Protein AF-A0A1X7TMY3-F1 (afdb_monomer_lite)

Organism: Amphimedon queenslandica (NCBI:txid400682)

Secondary structure (DSSP, 8-state):
--------------HHHHHHHHHHHHHHHHHT-HHHHHHHHHHHHHHT-----HHHHHHHHHHHHHHHHHHHS------TT----TTSPPPP-HHHHHHHHHHHHHHHHTHHHHHH---TTHHHHHHHHHHT-----SSSPPSSTHHHHHHHH--S------HHHHHHHHHHHHHHHHHHHHTT-

pLDDT: mean 75.7, std 16.62, range [32.78, 94.31]

Structure (mmCIF, N/CA/C/O backbone):
data_AF-A0A1X7TMY3-F1
#
_entry.id   AF-A0A1X7TMY3-F1
#
loop_
_atom_site.group_PDB
_atom_site.id
_atom_site.type_symbol
_atom_site.label_atom_id
_atom_site.label_alt_id
_atom_site.label_comp_id
_atom_site.label_asym_id
_atom_site.label_entity_id
_atom_site.label_seq_id
_atom_site.pdbx_PDB_ins_code
_atom_site.Cartn_x
_atom_site.Cartn_y
_atom_site.Cartn_z
_atom_site.occupancy
_atom_site.B_iso_or_equiv
_atom_site.auth_seq_id
_atom_site.auth_comp_id
_atom_site.auth_asym_id
_atom_site.auth_atom_id
_atom_site.pdbx_PDB_model_num
ATOM 1 N N . MET A 1 1 ? -8.303 49.167 29.500 1.00 35.53 1 MET A N 1
ATOM 2 C CA . MET A 1 1 ? -8.715 49.761 28.210 1.00 35.53 1 MET A CA 1
ATOM 3 C C . MET A 1 1 ? -7.921 49.067 27.108 1.00 35.53 1 MET A C 1
ATOM 5 O O . MET A 1 1 ? -6.705 49.047 27.209 1.00 35.53 1 MET A O 1
ATOM 9 N N . ARG A 1 2 ? -8.630 48.499 26.119 1.00 32.78 2 ARG A N 1
ATOM 10 C CA . ARG A 1 2 ? -8.177 47.791 24.896 1.00 32.78 2 ARG A CA 1
ATOM 11 C C . ARG A 1 2 ? -7.681 46.339 25.014 1.00 32.78 2 ARG A C 1
ATOM 13 O O . ARG A 1 2 ? -6.503 46.053 25.170 1.00 32.78 2 ARG A O 1
ATOM 20 N N . LEU A 1 3 ? -8.663 45.455 24.813 1.00 39.03 3 LEU A N 1
ATOM 21 C CA . LEU A 1 3 ? -8.592 44.219 24.030 1.00 39.03 3 LEU A CA 1
ATOM 22 C C . LEU A 1 3 ? -7.949 44.468 22.655 1.00 39.03 3 LEU A C 1
ATOM 24 O O . LEU A 1 3 ? -8.356 45.409 21.975 1.00 39.03 3 LEU A O 1
ATOM 28 N N . ILE A 1 4 ? -7.056 43.579 22.214 1.00 40.12 4 ILE A N 1
ATOM 29 C CA . ILE A 1 4 ? -6.862 43.269 20.790 1.00 40.12 4 ILE A CA 1
ATOM 30 C C . ILE A 1 4 ? -6.716 41.750 20.690 1.00 40.12 4 ILE A C 1
ATOM 32 O O . ILE A 1 4 ? -5.695 41.180 21.068 1.00 40.12 4 ILE A O 1
ATOM 36 N N . GLY A 1 5 ? -7.793 41.105 20.244 1.00 37.31 5 GLY A N 1
ATOM 37 C CA . GLY A 1 5 ? -7.832 39.680 19.952 1.00 37.31 5 GLY A CA 1
ATOM 38 C C . GLY A 1 5 ? -7.042 39.362 18.687 1.00 37.31 5 GLY A C 1
ATOM 39 O O . GLY A 1 5 ? -7.221 40.003 17.652 1.00 37.31 5 GLY A O 1
ATOM 40 N N . GLN A 1 6 ? -6.190 38.345 18.765 1.00 37.75 6 GLN A N 1
ATOM 41 C CA . GLN A 1 6 ? -5.639 37.689 17.588 1.00 37.75 6 GLN A CA 1
ATOM 42 C C . GLN A 1 6 ? -6.638 36.634 17.119 1.00 37.75 6 GLN A C 1
ATOM 44 O O . GLN A 1 6 ? -6.754 35.552 17.687 1.00 37.75 6 GLN A O 1
ATOM 49 N N . THR A 1 7 ? -7.384 36.990 16.078 1.00 39.25 7 THR A N 1
ATOM 50 C CA . THR A 1 7 ? -8.150 36.035 15.279 1.00 39.25 7 THR A CA 1
ATOM 51 C C . THR A 1 7 ? -7.158 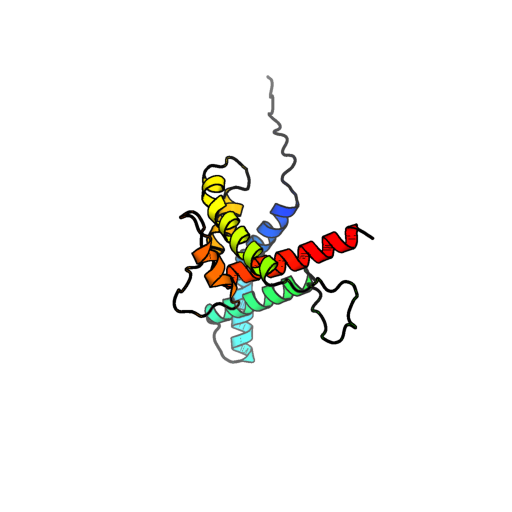35.356 14.341 1.00 39.25 7 THR A C 1
ATOM 53 O O . THR A 1 7 ? -6.713 35.962 13.369 1.00 39.25 7 THR A O 1
ATOM 56 N N . ILE A 1 8 ? -6.754 34.125 14.660 1.00 42.09 8 ILE A N 1
ATOM 57 C CA . ILE A 1 8 ? -5.985 33.288 13.737 1.00 42.09 8 ILE A CA 1
ATOM 58 C C . ILE A 1 8 ? -6.976 32.730 12.719 1.00 42.09 8 ILE A C 1
ATOM 60 O O . ILE A 1 8 ? -7.835 31.912 13.044 1.00 42.09 8 ILE A O 1
ATOM 64 N N . ALA A 1 9 ? -6.865 33.209 11.484 1.00 37.53 9 ALA A N 1
ATOM 65 C CA . ALA A 1 9 ? -7.579 32.675 10.339 1.00 37.53 9 ALA A CA 1
ATOM 66 C C . ALA A 1 9 ? -7.103 31.237 10.057 1.00 37.53 9 ALA A C 1
ATOM 68 O O . ALA A 1 9 ? -6.085 31.018 9.406 1.00 37.53 9 ALA A O 1
ATOM 69 N N . MET A 1 10 ? -7.849 30.250 10.555 1.00 44.34 10 MET A N 1
ATOM 70 C CA . MET A 1 10 ? -7.789 28.866 10.088 1.00 44.34 10 MET A CA 1
ATOM 71 C C . MET A 1 10 ? -8.585 28.740 8.786 1.00 44.34 10 MET A C 1
ATOM 73 O O . MET A 1 10 ? -9.789 28.522 8.798 1.00 44.34 10 MET A O 1
ATOM 77 N N . THR A 1 11 ? -7.904 28.865 7.654 1.00 42.50 11 THR A N 1
ATOM 78 C CA . THR A 1 11 ? -8.337 28.341 6.346 1.00 42.50 11 THR A CA 1
ATOM 79 C C . THR A 1 11 ? -7.045 27.958 5.618 1.00 42.50 11 THR A C 1
ATOM 81 O O . THR A 1 11 ? -6.083 28.709 5.659 1.00 42.50 11 THR A O 1
ATOM 84 N N . SER A 1 12 ? -6.845 26.797 5.007 1.00 41.28 12 SER A N 1
ATOM 85 C CA . SER A 1 12 ? -7.739 25.760 4.515 1.00 41.28 12 SER A CA 1
ATOM 86 C C . SER A 1 12 ? -6.935 24.448 4.578 1.00 41.28 12 SER A C 1
ATOM 88 O O . SER A 1 12 ? -5.965 24.280 3.833 1.00 41.28 12 SER A O 1
ATOM 90 N N . VAL A 1 13 ? -7.291 23.533 5.484 1.00 44.22 13 VAL A N 1
ATOM 91 C CA . VAL A 1 13 ? -6.767 22.159 5.453 1.00 44.22 13 VAL A CA 1
ATOM 92 C C . VAL A 1 13 ? -7.572 21.411 4.396 1.00 44.22 13 VAL A C 1
ATOM 94 O O . VAL A 1 13 ? -8.796 21.353 4.460 1.00 44.22 13 VAL A O 1
ATOM 97 N N . SER A 1 14 ? -6.868 20.894 3.392 1.00 43.81 14 SER A N 1
ATOM 98 C CA . SER A 1 14 ? -7.387 20.121 2.263 1.00 43.81 14 SER A CA 1
ATOM 99 C C . SER A 1 14 ? -8.458 19.112 2.694 1.00 43.81 14 SER A C 1
ATOM 101 O O . SER A 1 14 ? -8.151 18.124 3.361 1.00 43.81 14 SER A O 1
ATOM 103 N N . HIS A 1 15 ? -9.706 19.355 2.281 1.00 44.09 15 HIS A N 1
ATOM 104 C CA . HIS A 1 15 ? -10.896 18.611 2.704 1.00 44.09 15 HIS A CA 1
ATOM 105 C C . HIS A 1 15 ? -10.787 17.084 2.542 1.00 44.09 15 HIS A C 1
ATOM 107 O O . HIS A 1 15 ? -11.382 16.365 3.336 1.00 44.09 15 HIS A O 1
ATOM 113 N N . HIS A 1 16 ? -10.014 16.557 1.588 1.00 45.69 16 HIS A N 1
ATOM 114 C CA . HIS A 1 16 ? -9.899 15.107 1.374 1.00 45.69 16 HIS A CA 1
ATOM 115 C C . HIS A 1 16 ? -9.126 14.345 2.467 1.00 45.69 16 HIS A C 1
ATOM 117 O O . HIS A 1 16 ? -9.482 13.204 2.755 1.00 45.69 16 HIS A O 1
ATOM 123 N N . HIS A 1 17 ? -8.141 14.966 3.127 1.00 48.28 17 HIS A N 1
ATOM 124 C CA . HIS A 1 17 ? -7.378 14.316 4.208 1.00 48.28 17 HIS A CA 1
ATOM 125 C C . HIS A 1 17 ? -8.238 14.081 5.458 1.00 48.28 17 HIS A C 1
ATOM 127 O O . HIS A 1 17 ? -8.201 12.999 6.042 1.00 48.28 17 HIS A O 1
ATOM 133 N N . LEU A 1 18 ? -9.117 15.037 5.788 1.00 59.50 18 LEU A N 1
ATOM 134 C CA . LEU A 1 18 ? -10.020 14.910 6.933 1.00 59.50 18 LEU A CA 1
ATOM 135 C C . LEU A 1 18 ? -11.010 13.753 6.793 1.00 59.50 18 LEU A C 1
ATOM 137 O O . LEU A 1 18 ? -11.426 13.208 7.806 1.00 59.50 18 LEU A O 1
ATOM 141 N N . HIS A 1 19 ? -11.425 13.379 5.581 1.00 60.12 19 HIS A N 1
ATOM 142 C CA . HIS A 1 19 ? -12.453 12.346 5.423 1.00 60.12 19 HIS A CA 1
ATOM 143 C C . HIS A 1 19 ? -11.906 10.948 5.713 1.00 60.12 19 HIS A C 1
ATOM 145 O O . HIS A 1 19 ? -12.545 10.195 6.442 1.00 60.12 19 HIS A O 1
ATOM 151 N N . LYS A 1 20 ? -10.706 10.620 5.211 1.00 66.00 20 LYS A N 1
ATOM 152 C CA . LYS A 1 20 ? -10.063 9.326 5.480 1.00 66.00 20 LYS A CA 1
ATOM 153 C C . LYS A 1 20 ? -9.728 9.174 6.964 1.00 66.00 20 LYS A C 1
ATOM 155 O O . LYS A 1 20 ? -10.032 8.141 7.549 1.00 66.00 20 LYS A O 1
ATOM 160 N N . GLU A 1 21 ? -9.135 10.197 7.575 1.00 72.38 21 GLU A N 1
ATOM 161 C CA . GLU A 1 21 ? -8.786 10.169 9.000 1.00 72.38 21 GLU A CA 1
ATOM 162 C C . GLU A 1 21 ? -10.027 10.084 9.888 1.00 72.38 21 GLU A C 1
ATOM 164 O O . GLU A 1 21 ? -10.075 9.232 10.768 1.00 72.38 21 GLU A O 1
ATOM 169 N N . ARG A 1 22 ? -11.074 10.873 9.606 1.00 75.56 22 ARG A N 1
ATOM 170 C CA . ARG A 1 22 ? -12.348 10.786 10.341 1.00 75.56 22 ARG A CA 1
ATOM 171 C C . ARG A 1 22 ? -13.024 9.432 10.180 1.00 75.56 22 ARG A C 1
ATOM 173 O O . ARG A 1 22 ? -13.628 8.957 11.132 1.00 75.56 22 ARG A O 1
ATOM 180 N N . MET A 1 23 ? -12.933 8.819 9.000 1.00 76.25 23 MET A N 1
ATOM 181 C CA . MET A 1 23 ? -13.472 7.482 8.759 1.00 76.2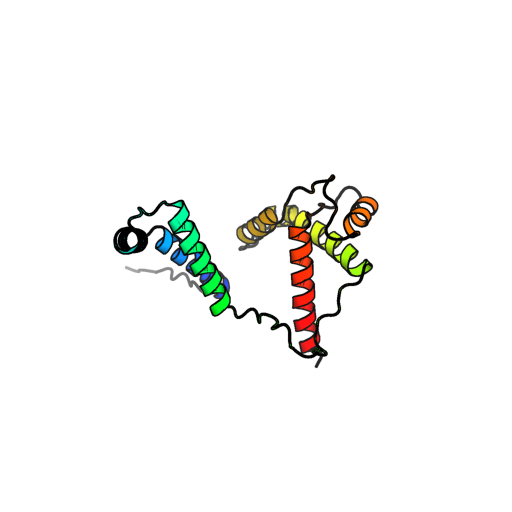5 23 MET A CA 1
ATOM 182 C C . MET A 1 23 ? -12.751 6.443 9.623 1.00 76.25 23 MET A C 1
ATOM 184 O O . MET A 1 23 ? -13.413 5.677 10.316 1.00 76.25 23 MET A O 1
ATOM 188 N N . TRP A 1 24 ? -11.414 6.444 9.634 1.00 77.25 24 TRP A N 1
ATOM 189 C CA . TRP A 1 24 ? -10.639 5.521 10.469 1.00 77.25 24 TRP A CA 1
ATOM 190 C C . TRP A 1 24 ? -10.810 5.796 11.964 1.00 77.25 24 TRP A C 1
ATOM 192 O O . TRP A 1 24 ? -10.930 4.863 12.749 1.00 77.25 24 TRP A O 1
ATOM 202 N N . GLU A 1 25 ? -10.879 7.060 12.375 1.00 80.25 25 GLU A N 1
ATOM 203 C CA . GLU A 1 25 ? -11.130 7.428 13.768 1.00 80.25 25 GLU A CA 1
ATOM 204 C C . GLU A 1 25 ? -12.523 6.972 14.228 1.00 80.25 25 GLU A C 1
ATOM 206 O O . GLU A 1 25 ? -12.656 6.392 15.304 1.00 80.25 25 GLU A O 1
ATOM 211 N N . ALA A 1 26 ? -13.556 7.190 13.408 1.00 80.81 26 ALA A N 1
ATOM 212 C CA . ALA A 1 26 ? -14.906 6.706 13.680 1.00 80.81 26 ALA A CA 1
ATOM 213 C C . ALA A 1 26 ? -14.959 5.173 13.719 1.00 80.81 26 ALA A C 1
ATOM 215 O O . ALA A 1 26 ? -15.598 4.611 14.607 1.00 80.81 26 ALA A O 1
ATOM 216 N N . TYR A 1 27 ? -14.240 4.507 12.811 1.00 80.94 27 TYR A N 1
ATOM 217 C CA . TYR A 1 27 ? -14.093 3.055 12.787 1.00 80.94 27 TYR A CA 1
ATOM 218 C C . TYR A 1 27 ? -13.489 2.532 14.092 1.00 80.94 27 TYR A C 1
ATOM 220 O O . TYR A 1 27 ? -14.109 1.714 14.765 1.00 80.94 27 TYR A O 1
ATOM 228 N N . TYR A 1 28 ? -12.324 3.036 14.506 1.00 80.06 28 TYR A N 1
ATOM 229 C CA . TYR A 1 28 ? -11.678 2.559 15.729 1.00 80.06 28 TYR A CA 1
ATOM 230 C C . TYR A 1 28 ? -12.498 2.883 16.978 1.00 80.06 28 TYR A C 1
ATOM 232 O O . TYR A 1 28 ? -12.578 2.044 17.870 1.00 80.06 28 TYR A O 1
ATOM 240 N N . LYS A 1 29 ? -13.172 4.042 17.017 1.00 84.50 29 LYS A N 1
ATOM 241 C CA . LYS A 1 29 ? -14.109 4.385 18.098 1.00 84.50 29 LYS A CA 1
ATOM 242 C C . LYS A 1 29 ? -15.268 3.399 18.195 1.00 84.50 29 LYS A C 1
ATOM 244 O O . LYS A 1 29 ? -15.629 3.023 19.305 1.00 84.50 29 LYS A O 1
ATOM 249 N N . LEU A 1 30 ? -15.824 2.977 17.058 1.00 81.12 30 LEU A N 1
ATOM 250 C CA . LEU A 1 30 ? -16.872 1.959 17.006 1.00 81.12 30 LEU A CA 1
ATOM 251 C C . LEU A 1 30 ? -16.346 0.588 17.453 1.00 81.12 30 LEU A C 1
ATOM 253 O O . LEU A 1 30 ? -17.009 -0.085 18.230 1.00 81.12 30 LEU A O 1
ATOM 257 N N . CYS A 1 31 ? -15.144 0.196 17.016 1.00 75.62 31 CYS A N 1
ATOM 258 C CA . CYS A 1 31 ? -14.509 -1.065 17.422 1.00 75.62 31 CYS A CA 1
ATOM 259 C C . CYS A 1 31 ? -14.305 -1.144 18.937 1.00 75.62 31 CYS A C 1
ATOM 261 O O . CYS A 1 31 ? -14.460 -2.204 19.535 1.00 75.62 31 CYS A O 1
ATOM 263 N N . SER A 1 32 ? -13.929 -0.020 19.549 1.00 81.94 32 SER A N 1
ATOM 264 C CA . SER A 1 32 ? -13.705 0.087 20.987 1.00 81.94 32 SER A CA 1
ATOM 265 C C . SER A 1 32 ? -14.964 0.441 21.779 1.00 81.94 32 SER A C 1
ATOM 267 O O . SER A 1 32 ? -14.845 0.729 22.967 1.00 81.94 32 SER A O 1
ATOM 269 N N . SER A 1 33 ? -16.144 0.518 21.149 1.00 87.81 33 SER A N 1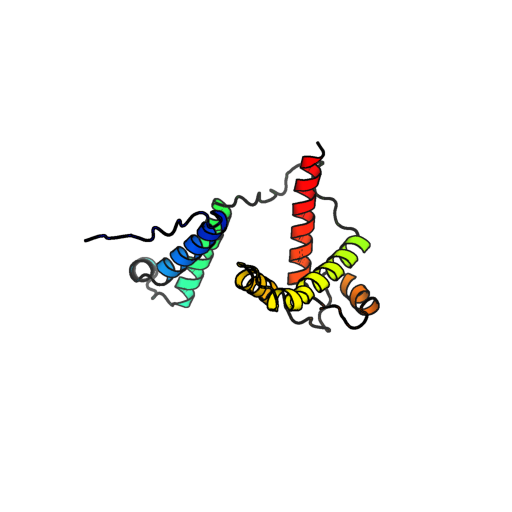
ATOM 270 C CA . SER A 1 33 ? -17.359 0.902 21.865 1.00 87.81 33 SER A CA 1
ATOM 271 C C . SER A 1 33 ? -17.965 -0.288 22.605 1.00 87.81 33 SER A C 1
ATOM 273 O O . SER A 1 33 ? -18.142 -1.382 22.059 1.00 87.81 33 SER A O 1
ATOM 275 N N . ASP A 1 34 ? -18.342 -0.051 23.860 1.00 87.81 34 ASP A N 1
ATOM 276 C CA . ASP A 1 34 ? -19.030 -1.048 24.685 1.00 87.81 34 ASP A CA 1
ATOM 277 C C . ASP A 1 34 ? -20.381 -1.445 24.070 1.00 87.81 34 ASP A C 1
ATOM 279 O O . ASP A 1 34 ? -20.823 -2.587 24.180 1.00 87.81 34 ASP A O 1
ATOM 283 N N . GLU A 1 35 ? -21.026 -0.517 23.363 1.00 88.25 35 GLU A N 1
ATOM 284 C CA . GLU A 1 35 ? -22.286 -0.729 22.645 1.00 88.25 35 GLU A CA 1
ATOM 285 C C . GLU A 1 35 ? -22.136 -1.770 21.528 1.00 88.25 35 GLU A C 1
ATOM 287 O O . GLU A 1 35 ? -22.964 -2.671 21.408 1.00 88.25 35 GLU A O 1
ATOM 292 N N . PHE A 1 36 ? -21.062 -1.693 20.735 1.00 85.75 36 PHE A N 1
ATOM 293 C CA . PHE A 1 36 ? -20.801 -2.659 19.671 1.00 85.75 36 PHE A CA 1
ATOM 294 C C . PHE A 1 36 ? -20.477 -4.046 20.241 1.00 85.75 36 PHE A C 1
ATOM 296 O O . PHE A 1 36 ? -21.062 -5.047 19.820 1.00 85.75 36 PHE A O 1
ATOM 303 N N . SER A 1 37 ? -19.581 -4.099 21.230 1.00 86.56 37 SER A N 1
ATOM 304 C CA . SER A 1 37 ? -19.174 -5.352 21.875 1.00 86.56 37 SER A CA 1
ATOM 305 C C . SER A 1 37 ? -20.351 -6.049 22.569 1.00 86.56 37 SER A C 1
ATOM 307 O O . SER A 1 37 ? -20.569 -7.252 22.391 1.00 86.56 37 SER A O 1
ATOM 309 N N . SER A 1 38 ? -21.176 -5.292 23.300 1.00 90.06 38 SER A N 1
ATOM 310 C CA . SER A 1 38 ? -22.350 -5.826 24.000 1.00 90.06 38 SER A CA 1
ATOM 311 C C . SER A 1 38 ? -23.441 -6.306 23.046 1.00 90.06 38 SER A C 1
ATOM 313 O O . SER A 1 38 ? -24.048 -7.348 23.306 1.00 90.06 38 SER A O 1
ATOM 315 N N . LEU A 1 39 ? -23.660 -5.618 21.920 1.00 90.44 39 LEU A N 1
ATOM 316 C CA . LEU A 1 39 ? -24.614 -6.040 20.895 1.00 90.44 39 LEU A CA 1
ATOM 317 C C . LEU A 1 39 ? -24.243 -7.414 20.326 1.00 90.44 39 LEU A C 1
ATOM 319 O O . LEU A 1 39 ? -25.080 -8.318 20.305 1.00 90.44 39 LEU A O 1
ATOM 323 N N . TRP A 1 40 ? -22.990 -7.591 19.902 1.00 88.69 40 TRP A N 1
ATOM 324 C CA . TRP A 1 40 ? -22.533 -8.852 19.313 1.00 88.69 40 TRP A CA 1
ATOM 325 C C . TRP A 1 40 ? -22.413 -9.978 20.332 1.00 88.69 40 TRP A C 1
ATOM 327 O O . TRP A 1 40 ? -22.799 -11.104 20.026 1.00 88.69 40 TRP A O 1
ATOM 337 N N . SER A 1 41 ? -21.976 -9.673 21.555 1.00 89.44 41 SER A N 1
ATOM 338 C CA . SER A 1 41 ? -21.985 -10.640 22.658 1.00 89.44 41 SER A CA 1
ATOM 339 C C . SER A 1 41 ? -23.405 -11.121 22.955 1.00 89.44 41 SER A C 1
ATOM 341 O O . SER A 1 41 ? -23.643 -12.319 23.065 1.00 89.44 41 SER A O 1
ATOM 343 N N . THR A 1 42 ? -24.380 -10.207 22.994 1.00 92.00 42 THR A N 1
ATOM 344 C CA . THR A 1 42 ? -25.795 -10.556 23.193 1.00 92.00 42 THR A CA 1
ATOM 345 C C . THR A 1 42 ? -26.326 -11.391 22.032 1.00 92.00 42 THR A C 1
ATOM 347 O O . THR A 1 42 ? -26.974 -12.413 22.246 1.00 92.00 42 THR A O 1
ATOM 350 N N . PHE A 1 43 ? -26.037 -10.987 20.794 1.00 91.12 43 PHE A N 1
ATOM 351 C CA . PHE A 1 43 ? -26.469 -11.708 19.602 1.00 91.12 43 PHE A CA 1
ATOM 352 C C . PHE A 1 43 ? -25.939 -13.148 19.579 1.00 91.12 43 PHE A C 1
ATOM 354 O O . PHE A 1 43 ? -26.722 -14.078 19.369 1.00 91.12 43 PHE A O 1
ATOM 361 N N . LEU A 1 44 ? -24.640 -13.337 19.827 1.00 91.06 44 LEU A N 1
ATOM 362 C CA . LEU A 1 44 ? -24.007 -14.654 19.854 1.00 91.06 44 LEU A CA 1
ATOM 363 C C . LEU A 1 44 ? -24.528 -15.512 21.004 1.00 91.06 44 LEU A C 1
ATOM 365 O O . LEU A 1 44 ? -24.862 -16.679 20.790 1.00 91.06 44 LEU A O 1
ATOM 369 N N . GLN A 1 45 ? -24.686 -14.925 22.189 1.00 90.81 45 GLN A N 1
ATOM 370 C CA . GLN A 1 45 ? -25.184 -15.646 23.351 1.00 90.81 45 GLN A CA 1
ATOM 371 C C . GLN A 1 45 ? -26.626 -16.127 23.145 1.00 90.81 45 GLN A C 1
ATOM 373 O O . GLN A 1 45 ? -26.949 -17.262 23.484 1.00 90.81 45 GLN A O 1
ATOM 378 N N . VAL A 1 46 ? -27.493 -15.285 22.574 1.00 93.00 46 VAL A N 1
ATOM 379 C CA . VAL A 1 46 ? -28.920 -15.595 22.388 1.00 93.00 46 VAL A CA 1
ATOM 380 C C . VAL A 1 46 ? -29.157 -16.570 21.235 1.00 93.00 46 VAL A C 1
ATOM 382 O O . VAL A 1 46 ? -30.006 -17.449 21.355 1.00 93.00 46 VAL A O 1
ATOM 385 N N . ASN A 1 47 ? -28.439 -16.424 20.118 1.00 91.88 47 ASN A N 1
ATOM 386 C CA . ASN A 1 47 ? -28.742 -17.178 18.895 1.00 91.88 47 ASN A CA 1
ATOM 387 C C . ASN A 1 47 ? -27.845 -18.400 18.685 1.00 91.88 47 ASN A C 1
ATOM 389 O O . ASN A 1 47 ? -28.266 -19.360 18.044 1.00 91.88 47 ASN A O 1
ATOM 393 N N . VAL A 1 48 ? -26.612 -18.363 19.190 1.00 90.00 48 VAL A N 1
ATOM 394 C CA . VAL A 1 48 ? -25.596 -19.397 18.937 1.00 90.00 48 VAL A CA 1
ATOM 395 C C . VAL A 1 48 ? -25.180 -20.101 20.231 1.00 90.00 48 VAL A C 1
ATOM 397 O O . VAL A 1 48 ? -24.718 -21.237 20.190 1.00 90.00 48 VAL A O 1
ATOM 400 N N . GLY A 1 49 ? -25.378 -19.458 21.388 1.00 87.81 49 GLY A N 1
ATOM 401 C CA . GLY A 1 49 ? -24.926 -19.963 22.684 1.00 87.81 49 GLY A CA 1
ATOM 402 C C . GLY A 1 49 ? -23.410 -19.866 22.865 1.00 87.81 49 GLY A C 1
ATOM 403 O O . GLY A 1 49 ? -22.837 -20.661 23.606 1.00 87.81 49 GLY A O 1
ATOM 404 N N . LEU A 1 50 ? -22.764 -18.930 22.162 1.00 87.25 50 LEU A N 1
ATOM 405 C CA . LEU A 1 50 ? -21.322 -18.693 22.222 1.00 87.25 50 LEU A CA 1
ATOM 406 C C . LEU A 1 50 ? -21.019 -17.314 22.805 1.00 87.25 50 LEU A C 1
ATOM 408 O O . LEU A 1 50 ? -21.774 -16.363 22.605 1.00 87.25 50 LEU A O 1
ATOM 412 N N . GLU A 1 51 ? -19.871 -17.214 23.466 1.00 87.19 51 GLU A N 1
ATOM 413 C CA . GLU A 1 51 ? -19.317 -15.949 23.935 1.00 87.19 51 GLU A CA 1
ATOM 414 C C . GLU A 1 51 ? -18.479 -15.298 22.825 1.00 87.19 51 GLU A C 1
ATOM 416 O O . GLU A 1 51 ? -17.791 -15.983 22.061 1.00 87.19 51 GLU A O 1
ATOM 421 N N . ALA A 1 52 ? -18.557 -13.973 22.707 1.00 82.19 52 ALA A N 1
ATOM 422 C CA . ALA A 1 52 ? -17.783 -13.232 21.721 1.00 82.19 52 ALA A CA 1
ATOM 423 C C . ALA A 1 52 ? -16.310 -13.140 22.151 1.00 82.19 52 ALA A C 1
ATOM 425 O O . ALA A 1 52 ? -15.974 -12.453 23.112 1.00 82.19 52 ALA A O 1
ATOM 426 N N . ASP A 1 53 ? -15.421 -13.795 21.406 1.00 85.75 53 ASP A N 1
ATOM 427 C CA . ASP A 1 53 ? -13.975 -13.578 21.505 1.00 85.75 53 ASP A CA 1
ATOM 428 C C . ASP A 1 53 ? -13.602 -12.241 20.821 1.00 85.75 53 ASP A C 1
ATOM 430 O O . ASP A 1 53 ? -14.119 -11.955 19.733 1.00 85.75 53 ASP A O 1
ATOM 434 N N . PRO A 1 54 ? -12.697 -11.421 21.391 1.00 82.38 54 PRO A N 1
ATOM 435 C CA . PRO A 1 54 ? -12.052 -10.310 20.688 1.00 82.38 54 PRO A CA 1
ATOM 436 C C . PRO A 1 54 ? -11.668 -10.593 19.225 1.00 82.38 54 PRO A C 1
ATOM 438 O O . PRO A 1 54 ? -11.897 -9.742 18.366 1.00 82.38 54 PRO A O 1
ATOM 441 N N . VAL A 1 55 ? -11.154 -11.790 18.915 1.00 83.50 55 VAL A N 1
ATOM 442 C CA . VAL A 1 55 ? -10.785 -12.180 17.539 1.00 83.50 55 VAL A CA 1
ATOM 443 C C . VAL A 1 55 ? -12.008 -12.233 16.615 1.00 83.50 55 VAL A C 1
ATOM 445 O O . VAL A 1 55 ? -11.942 -11.823 15.455 1.00 83.50 55 VAL A O 1
ATOM 448 N N . PHE A 1 56 ? -13.150 -12.702 17.124 1.00 85.38 56 PHE A N 1
ATOM 449 C CA . PHE A 1 56 ? -14.404 -12.724 16.372 1.00 85.38 56 PHE A CA 1
ATOM 450 C C . PHE A 1 56 ? -14.905 -11.304 16.085 1.00 85.38 56 PHE A C 1
ATOM 452 O O . PHE A 1 56 ? -15.301 -11.005 14.959 1.00 85.38 56 PHE A O 1
ATOM 459 N N . LEU A 1 57 ? -14.862 -10.420 17.085 1.00 84.25 57 LEU A N 1
ATOM 460 C CA . LEU A 1 57 ? -15.301 -9.031 16.930 1.00 84.25 57 LEU A CA 1
ATOM 461 C C . LEU A 1 57 ? -14.436 -8.275 15.915 1.00 84.25 57 LEU A C 1
ATOM 463 O O . LEU A 1 57 ? -14.974 -7.544 15.082 1.00 84.25 57 LEU A O 1
ATOM 467 N N . GLU A 1 58 ? -13.119 -8.498 15.932 1.00 83.50 58 GLU A N 1
ATOM 468 C CA . GLU A 1 58 ? -12.202 -7.953 14.927 1.00 83.50 58 GLU A CA 1
ATOM 469 C C . GLU A 1 58 ? -12.555 -8.451 13.519 1.00 83.50 58 GLU A C 1
ATOM 471 O O . GLU A 1 58 ? -12.640 -7.652 12.583 1.00 83.50 58 GLU A O 1
ATOM 476 N N . TYR A 1 59 ? -12.820 -9.752 13.368 1.00 85.44 59 TYR A N 1
ATOM 477 C CA . TYR A 1 59 ? -13.211 -10.339 12.087 1.00 85.44 59 TYR A CA 1
ATOM 478 C C . TYR A 1 59 ? -14.508 -9.730 11.541 1.00 85.44 59 TYR A C 1
ATOM 480 O O . TYR A 1 59 ? -14.531 -9.251 10.407 1.00 85.44 59 TYR A O 1
ATOM 488 N N . VAL A 1 60 ? -15.568 -9.692 12.355 1.00 86.19 60 VAL A N 1
ATOM 489 C CA . VAL A 1 60 ? -16.864 -9.113 11.970 1.00 86.19 60 VAL A CA 1
ATOM 490 C C . VAL A 1 60 ? -16.694 -7.667 11.521 1.00 86.19 60 VAL A C 1
ATOM 492 O O . VAL A 1 60 ? -17.229 -7.260 10.491 1.00 86.19 60 VAL A O 1
ATOM 495 N N . MET A 1 61 ? -15.918 -6.890 12.271 1.00 83.81 61 MET A N 1
ATOM 496 C CA . MET A 1 61 ? -15.714 -5.479 11.992 1.00 83.81 61 MET A CA 1
ATOM 497 C C . MET A 1 61 ? -14.895 -5.245 10.720 1.00 83.81 61 MET A C 1
ATOM 499 O O . MET A 1 61 ? -15.258 -4.397 9.902 1.00 83.81 61 MET A O 1
ATOM 503 N N . LYS A 1 62 ? -13.854 -6.051 10.492 1.00 84.00 62 LYS A N 1
ATOM 504 C CA . LYS A 1 62 ? -13.102 -6.045 9.235 1.00 84.00 62 LYS A CA 1
ATOM 505 C C . LYS A 1 62 ? -14.011 -6.352 8.045 1.00 84.00 62 LYS A C 1
ATOM 507 O O . LYS A 1 62 ? -13.986 -5.606 7.070 1.00 84.00 62 LYS A O 1
ATOM 512 N N . SER A 1 63 ? -14.849 -7.386 8.136 1.00 86.56 63 SER A N 1
ATOM 513 C CA . SER A 1 63 ? -15.792 -7.740 7.068 1.00 86.56 63 SER A CA 1
ATOM 514 C C . SER A 1 63 ? -16.808 -6.629 6.799 1.00 86.56 63 SER A C 1
ATOM 516 O O . SER A 1 63 ? -17.024 -6.261 5.648 1.00 86.56 63 SER A O 1
ATOM 518 N N . ILE A 1 64 ? -17.390 -6.035 7.846 1.00 85.00 64 ILE A N 1
ATOM 519 C CA . ILE A 1 64 ? -18.318 -4.903 7.707 1.00 85.00 64 ILE A CA 1
ATOM 520 C C . ILE A 1 64 ? -17.621 -3.708 7.045 1.00 85.00 64 ILE A C 1
ATOM 522 O O . ILE A 1 64 ? -18.214 -3.039 6.199 1.00 85.00 64 ILE A O 1
ATOM 526 N N . MET A 1 65 ? -16.374 -3.420 7.417 1.00 80.56 65 MET A N 1
ATOM 527 C CA . MET A 1 65 ? -15.615 -2.312 6.842 1.00 80.56 65 MET A CA 1
ATOM 528 C C . MET A 1 65 ? -15.280 -2.553 5.372 1.00 80.56 65 MET A C 1
ATOM 530 O O . MET A 1 65 ? -15.469 -1.656 4.557 1.00 80.56 65 MET A O 1
ATOM 534 N N . GLU A 1 66 ? -14.822 -3.753 5.018 1.00 82.75 66 GLU A N 1
ATOM 535 C CA . GLU A 1 66 ? -14.547 -4.131 3.630 1.00 82.75 66 GLU A CA 1
ATOM 536 C C . GLU A 1 66 ? -15.799 -3.984 2.756 1.00 82.75 66 GLU A C 1
ATOM 538 O O . GLU A 1 66 ? -15.729 -3.367 1.694 1.00 82.75 66 GLU A O 1
ATOM 543 N N . GLU A 1 67 ? -16.958 -4.457 3.221 1.00 83.19 67 GLU A N 1
ATOM 544 C CA . GLU A 1 67 ? -18.226 -4.314 2.495 1.00 83.19 67 GLU A CA 1
ATOM 545 C C . GLU A 1 67 ? -18.686 -2.853 2.392 1.00 83.19 67 GLU A C 1
ATOM 547 O O . GLU A 1 67 ? -19.107 -2.400 1.326 1.00 83.19 67 GLU A O 1
ATOM 552 N N . ASN A 1 68 ? -18.538 -2.062 3.460 1.00 78.31 68 ASN A N 1
ATOM 553 C CA . ASN A 1 68 ? -18.840 -0.631 3.406 1.00 78.31 68 ASN A CA 1
ATOM 554 C C . ASN A 1 68 ? -17.928 0.104 2.420 1.00 78.31 68 ASN A C 1
ATOM 556 O O . ASN A 1 68 ? -18.418 0.916 1.633 1.00 78.31 68 ASN A O 1
ATOM 560 N N . ILE A 1 69 ? -16.628 -0.203 2.418 1.00 76.81 69 ILE A N 1
ATOM 561 C CA . ILE A 1 69 ? -15.673 0.352 1.457 1.00 76.81 69 ILE A CA 1
ATOM 562 C C . ILE A 1 69 ? -16.099 -0.019 0.036 1.00 76.81 69 ILE A C 1
ATOM 564 O O . ILE A 1 69 ? -16.208 0.879 -0.789 1.00 76.81 69 ILE A O 1
ATOM 568 N N . LYS A 1 70 ? -16.413 -1.287 -0.254 1.00 76.75 70 LYS A N 1
ATOM 569 C CA . LYS A 1 70 ? -16.898 -1.701 -1.585 1.00 76.75 70 LYS A CA 1
ATOM 570 C C . LYS A 1 70 ? -18.175 -0.966 -2.001 1.00 76.75 70 LYS A C 1
ATOM 572 O O . LYS A 1 70 ? -18.318 -0.584 -3.158 1.00 76.75 70 LYS A O 1
ATOM 577 N N . SER A 1 71 ? -19.104 -0.753 -1.067 1.00 76.12 71 SER A N 1
ATOM 578 C CA . SER A 1 71 ? -20.379 -0.084 -1.357 1.00 76.12 71 SER A CA 1
ATOM 579 C C . SER A 1 71 ? -20.220 1.413 -1.654 1.00 76.12 71 SER A C 1
ATOM 581 O O . SER A 1 71 ? -20.864 1.941 -2.561 1.00 76.12 71 SER A O 1
ATOM 583 N N . MET A 1 72 ? -19.350 2.097 -0.903 1.00 71.88 72 MET A N 1
ATOM 584 C CA . MET A 1 72 ? -19.125 3.545 -0.997 1.00 71.88 72 MET A CA 1
ATOM 585 C C . MET A 1 72 ? -18.146 3.894 -2.112 1.00 71.88 72 MET A C 1
ATOM 587 O O . MET A 1 72 ? -18.309 4.886 -2.820 1.00 71.88 72 MET A O 1
ATOM 591 N N . PHE A 1 73 ? -17.127 3.061 -2.273 1.00 70.56 73 PHE A N 1
ATOM 592 C CA . PHE A 1 73 ? -16.161 3.124 -3.347 1.00 70.56 73 PHE A CA 1
ATOM 593 C C . PHE A 1 73 ? -16.497 1.974 -4.278 1.00 70.56 73 PHE A C 1
ATOM 595 O O . PHE A 1 73 ? -15.923 0.896 -4.153 1.00 70.56 73 PHE A O 1
ATOM 602 N N . GLN A 1 74 ? -17.455 2.210 -5.181 1.00 60.78 74 GLN A N 1
ATOM 603 C CA . GLN A 1 74 ? -17.790 1.281 -6.257 1.00 60.78 74 GLN A CA 1
ATOM 604 C C . GLN A 1 74 ? -16.550 1.061 -7.128 1.00 60.78 74 GLN A C 1
ATOM 606 O O . GLN A 1 74 ? -16.367 1.686 -8.174 1.00 60.78 74 GLN A O 1
ATOM 611 N N . VAL A 1 75 ? -15.669 0.168 -6.690 1.00 54.84 75 VAL A N 1
ATOM 612 C CA . VAL A 1 75 ? -14.721 -0.493 -7.563 1.00 54.84 75 VAL A CA 1
ATOM 613 C C . VAL A 1 75 ? -15.627 -1.309 -8.456 1.00 54.84 75 VAL A C 1
ATOM 615 O O . VAL A 1 75 ? -16.231 -2.266 -7.983 1.00 54.84 75 VAL A O 1
ATOM 618 N N . LYS A 1 76 ? -15.835 -0.861 -9.699 1.00 54.47 76 LYS A N 1
ATOM 619 C CA . LYS A 1 76 ? -16.596 -1.627 -10.684 1.00 54.47 76 LYS A CA 1
ATOM 620 C C . LYS A 1 76 ? -15.968 -3.015 -10.734 1.00 54.47 76 LYS A C 1
ATOM 622 O O . LYS A 1 76 ? -14.900 -3.191 -11.322 1.00 54.47 76 LYS A O 1
ATOM 627 N N . GLU A 1 77 ? -16.585 -3.976 -10.053 1.00 51.78 77 GLU A N 1
ATOM 628 C CA . GLU A 1 77 ? -16.226 -5.371 -10.200 1.00 51.78 77 GLU A CA 1
ATOM 629 C C . GLU A 1 77 ? -16.476 -5.666 -11.669 1.00 51.78 77 GLU A C 1
ATOM 631 O O . GLU A 1 77 ? -17.602 -5.530 -12.150 1.00 51.78 77 GLU A O 1
ATOM 636 N N . ARG A 1 78 ? -15.402 -5.965 -12.404 1.00 50.03 78 ARG A N 1
ATOM 637 C CA . ARG A 1 78 ? -15.504 -6.433 -13.781 1.00 50.03 78 ARG A CA 1
ATOM 638 C C . ARG A 1 78 ? -16.334 -7.705 -13.745 1.00 50.03 78 ARG A C 1
ATOM 640 O O . ARG A 1 78 ? -15.813 -8.786 -13.474 1.00 50.03 78 ARG A O 1
ATOM 647 N N . SER A 1 79 ? -17.634 -7.559 -13.962 1.00 46.38 79 SER A N 1
ATOM 648 C CA . SER A 1 79 ? -18.516 -8.684 -14.186 1.00 46.38 79 SER A CA 1
ATOM 649 C C . SER A 1 79 ? -17.970 -9.409 -15.415 1.00 46.38 79 SER A C 1
ATOM 651 O O . SER A 1 79 ? -17.682 -8.792 -16.439 1.00 46.38 79 SER A O 1
ATOM 653 N N . GLY A 1 80 ? -17.713 -10.711 -15.284 1.00 48.56 80 GLY A N 1
ATOM 654 C CA . GLY A 1 80 ? -16.961 -11.513 -16.259 1.00 48.56 80 GLY A CA 1
ATOM 655 C C . GLY A 1 80 ? -17.610 -11.679 -17.639 1.00 48.56 80 GLY A C 1
ATOM 656 O O . GLY A 1 80 ? -17.202 -12.570 -18.370 1.00 48.56 80 GLY A O 1
ATOM 657 N N . ASN A 1 81 ? -18.595 -10.848 -17.985 1.00 43.81 81 ASN A N 1
ATOM 658 C CA . ASN A 1 81 ? -19.333 -10.849 -19.243 1.00 43.81 81 ASN A CA 1
ATOM 659 C C . ASN A 1 81 ? -19.463 -9.439 -19.852 1.00 43.81 81 ASN A C 1
ATOM 661 O O . ASN A 1 81 ? -20.396 -9.190 -20.613 1.00 43.81 81 ASN A O 1
ATOM 665 N N . GLU A 1 82 ? -18.567 -8.503 -19.535 1.00 47.44 82 GLU A N 1
ATOM 666 C CA . GLU A 1 82 ? -18.447 -7.286 -20.340 1.00 47.44 82 GLU A CA 1
ATOM 667 C C . GLU A 1 82 ? -17.670 -7.630 -21.615 1.00 47.44 82 GLU A C 1
ATOM 669 O O . GLU A 1 82 ? -16.488 -7.983 -21.578 1.00 47.44 82 GLU A O 1
ATOM 674 N N . GLU A 1 83 ? -18.390 -7.598 -22.741 1.00 44.31 83 GLU A N 1
ATOM 675 C CA . GLU A 1 83 ? -17.849 -7.565 -24.100 1.00 44.31 83 GLU A CA 1
ATOM 676 C C . GLU A 1 83 ? -16.578 -6.723 -24.116 1.00 44.31 83 GLU A C 1
ATOM 678 O O . GLU A 1 83 ? -16.572 -5.653 -23.515 1.00 44.31 83 GLU A O 1
ATOM 683 N N . ALA A 1 84 ? -15.519 -7.229 -24.759 1.00 44.00 84 ALA A N 1
ATOM 684 C CA . ALA A 1 84 ? -14.204 -6.604 -24.844 1.00 44.00 84 ALA A CA 1
ATOM 685 C C . ALA A 1 84 ? -14.319 -5.096 -25.098 1.00 44.00 84 ALA A C 1
ATOM 687 O O . ALA A 1 84 ? -14.409 -4.643 -26.240 1.00 44.00 84 ALA A O 1
ATOM 688 N N . ASP A 1 85 ? -14.340 -4.336 -24.006 1.00 45.00 85 ASP A N 1
ATOM 689 C CA . ASP A 1 85 ? -14.406 -2.896 -24.050 1.00 45.00 85 ASP A CA 1
ATOM 690 C C . ASP A 1 85 ? -13.137 -2.473 -24.783 1.00 45.00 85 ASP A C 1
ATOM 692 O O . ASP A 1 85 ? -12.027 -2.871 -24.407 1.00 45.00 85 ASP A O 1
ATOM 696 N N . ALA A 1 86 ? -13.276 -1.690 -25.852 1.00 50.81 86 ALA A N 1
ATOM 697 C CA . ALA A 1 86 ? -12.133 -1.152 -26.591 1.00 50.81 86 ALA A CA 1
ATOM 698 C C . ALA A 1 86 ? -11.223 -0.280 -25.690 1.00 50.81 86 ALA A C 1
ATOM 700 O O . ALA A 1 86 ? -10.148 0.139 -26.111 1.00 50.81 86 ALA A O 1
ATOM 701 N N . ASN A 1 87 ? -11.659 -0.043 -24.446 1.00 49.97 87 ASN A N 1
ATOM 702 C CA . ASN A 1 87 ? -10.969 0.611 -23.345 1.00 49.97 87 ASN A CA 1
ATOM 703 C C . ASN A 1 87 ? -10.384 -0.342 -22.279 1.00 49.97 87 ASN A C 1
ATOM 705 O O . ASN A 1 87 ? -9.959 0.127 -21.220 1.00 49.97 87 ASN A O 1
ATOM 709 N N . SER A 1 88 ? -10.325 -1.664 -22.493 1.00 50.94 88 SER A N 1
ATOM 710 C CA . SER A 1 88 ? -9.530 -2.511 -21.595 1.00 50.94 88 SER A CA 1
ATOM 711 C C . SER A 1 88 ? -8.077 -2.022 -21.639 1.00 50.94 88 SER A C 1
ATOM 713 O O . SER A 1 88 ? -7.504 -1.974 -22.730 1.00 50.94 88 SER A O 1
ATOM 715 N N . PRO A 1 89 ? -7.464 -1.657 -20.492 1.00 59.16 89 PRO A N 1
ATOM 716 C CA . PRO A 1 89 ? -6.080 -1.227 -20.480 1.00 59.16 89 PRO A CA 1
ATOM 717 C C . PRO A 1 89 ? -5.253 -2.344 -21.102 1.00 59.16 89 PRO A C 1
ATOM 719 O O . PRO A 1 89 ? -5.429 -3.527 -20.778 1.00 59.16 89 PRO A O 1
ATOM 722 N N . ARG A 1 90 ? -4.415 -1.951 -22.059 1.00 76.69 90 ARG A N 1
ATOM 723 C CA . ARG A 1 90 ? -3.471 -2.842 -22.718 1.00 76.69 90 ARG A CA 1
ATOM 724 C C . ARG A 1 90 ? -2.720 -3.622 -21.635 1.00 76.69 90 ARG A C 1
ATOM 726 O O . ARG A 1 90 ? -2.241 -3.035 -20.667 1.00 76.69 90 ARG A O 1
ATOM 733 N N . ALA A 1 91 ? -2.650 -4.942 -21.792 1.00 81.12 91 ALA A N 1
ATOM 734 C CA . ALA A 1 91 ? -1.795 -5.759 -20.943 1.00 81.12 91 ALA A CA 1
ATOM 735 C C . ALA A 1 91 ? -0.347 -5.279 -21.098 1.00 81.12 91 ALA A C 1
ATOM 737 O O . ALA A 1 91 ? 0.108 -5.088 -22.228 1.00 81.12 91 ALA A O 1
ATOM 738 N N . LEU A 1 92 ? 0.340 -5.074 -19.973 1.00 84.56 92 LEU A N 1
ATOM 739 C CA . LEU A 1 92 ? 1.731 -4.638 -19.984 1.00 84.56 92 LEU A CA 1
ATOM 740 C C . LEU A 1 92 ? 2.594 -5.692 -20.687 1.00 84.56 92 LEU A C 1
ATOM 742 O O . LEU A 1 92 ? 2.419 -6.895 -20.476 1.00 84.56 92 LEU A O 1
ATOM 746 N N . ASP A 1 93 ? 3.510 -5.241 -21.534 1.00 88.56 93 ASP A N 1
ATOM 747 C CA . ASP A 1 93 ? 4.518 -6.106 -22.131 1.00 88.56 93 ASP A CA 1
ATOM 748 C C . ASP A 1 93 ? 5.672 -6.401 -21.153 1.00 88.56 93 ASP A C 1
ATOM 750 O O . ASP A 1 93 ? 5.698 -5.963 -19.996 1.00 88.56 93 ASP A O 1
ATOM 754 N N . TYR A 1 94 ? 6.608 -7.246 -21.588 1.00 86.06 94 TYR A N 1
ATOM 755 C CA . TYR A 1 94 ? 7.714 -7.702 -20.749 1.00 86.06 94 TYR A CA 1
ATOM 756 C C . TYR A 1 94 ? 8.610 -6.534 -20.308 1.00 86.06 94 TYR A C 1
ATOM 758 O O . TYR A 1 94 ? 9.007 -6.441 -19.142 1.00 86.06 94 TYR A O 1
ATOM 766 N N . GLU A 1 95 ? 8.912 -5.627 -21.229 1.00 87.50 95 GLU A N 1
ATOM 767 C CA . GLU A 1 95 ? 9.716 -4.435 -21.012 1.00 87.50 95 GLU A CA 1
ATOM 768 C C . GLU A 1 95 ? 9.026 -3.458 -20.053 1.00 87.50 95 GLU A C 1
ATOM 770 O O . GLU A 1 95 ? 9.668 -2.963 -19.123 1.00 87.50 95 GLU A O 1
ATOM 775 N N . GLU A 1 96 ? 7.722 -3.236 -20.215 1.00 88.81 96 GLU A N 1
ATOM 776 C CA . GLU A 1 96 ? 6.885 -2.421 -19.334 1.00 88.81 96 GLU A CA 1
ATOM 777 C C . GLU A 1 96 ? 6.858 -3.002 -17.914 1.00 88.81 96 GLU A C 1
ATOM 779 O O . GLU A 1 96 ? 7.087 -2.279 -16.940 1.00 88.81 96 GLU A O 1
ATOM 784 N N . HIS A 1 97 ? 6.691 -4.319 -17.770 1.00 89.00 97 HIS A N 1
ATOM 785 C CA . HIS A 1 97 ? 6.752 -4.993 -16.471 1.00 89.00 97 HIS A CA 1
ATOM 786 C C . HIS A 1 97 ? 8.110 -4.816 -15.769 1.00 89.00 97 HIS A C 1
ATOM 788 O O . HIS A 1 97 ? 8.161 -4.564 -14.557 1.00 89.00 97 HIS A O 1
ATOM 794 N N . ASN A 1 98 ? 9.217 -4.907 -16.510 1.00 87.50 98 ASN A N 1
ATOM 795 C CA . ASN A 1 98 ? 10.565 -4.671 -15.984 1.00 87.50 98 ASN A CA 1
ATOM 796 C C . ASN A 1 98 ? 10.778 -3.213 -15.566 1.00 87.50 98 ASN A C 1
ATOM 798 O O . ASN A 1 98 ? 11.235 -2.941 -14.450 1.00 87.50 98 ASN A O 1
ATOM 802 N N . ALA A 1 99 ? 10.418 -2.276 -16.444 1.00 89.56 99 ALA A N 1
ATOM 803 C CA . ALA A 1 99 ? 10.533 -0.845 -16.197 1.00 89.56 99 ALA A CA 1
ATOM 804 C C . ALA A 1 99 ? 9.703 -0.421 -14.979 1.00 89.56 99 ALA A C 1
ATOM 806 O O . ALA A 1 99 ? 10.167 0.370 -14.151 1.00 89.56 99 ALA A O 1
ATOM 807 N N . LEU A 1 100 ? 8.509 -0.991 -14.816 1.00 91.31 100 LEU A N 1
ATOM 808 C CA . LEU A 1 100 ? 7.626 -0.700 -13.696 1.00 91.31 100 LEU A CA 1
ATOM 809 C C . LEU A 1 100 ? 8.182 -1.239 -12.376 1.00 91.31 100 LEU A C 1
ATOM 811 O O . LEU A 1 100 ? 8.225 -0.506 -11.387 1.00 91.31 100 LEU A O 1
ATOM 815 N N . ARG A 1 101 ? 8.691 -2.480 -12.354 1.00 89.00 101 ARG A N 1
ATOM 816 C CA . ARG A 1 101 ? 9.341 -3.054 -11.161 1.00 89.00 101 ARG A CA 1
ATOM 817 C C . ARG A 1 101 ? 10.569 -2.242 -10.742 1.00 89.00 101 ARG A C 1
ATOM 819 O O . ARG A 1 101 ? 10.760 -1.978 -9.555 1.00 89.00 101 ARG A O 1
ATOM 826 N N . TYR A 1 102 ? 11.363 -1.795 -11.711 1.00 89.50 102 TYR A N 1
ATOM 827 C CA . TYR A 1 102 ? 12.506 -0.916 -11.478 1.00 89.50 102 TYR A CA 1
ATOM 828 C C . TYR A 1 102 ? 12.074 0.448 -10.920 1.00 89.50 102 TYR A C 1
ATOM 830 O O . TYR A 1 102 ? 12.585 0.900 -9.896 1.00 89.50 102 TYR A O 1
ATOM 838 N N . THR A 1 103 ? 11.075 1.082 -11.534 1.00 90.81 103 THR A N 1
ATOM 839 C CA . THR A 1 103 ? 10.540 2.382 -11.098 1.00 90.81 103 THR A CA 1
ATOM 840 C C . THR A 1 103 ? 9.977 2.315 -9.683 1.00 90.81 103 THR A C 1
ATOM 842 O O . THR A 1 103 ? 10.268 3.177 -8.852 1.00 90.81 103 THR A O 1
ATOM 845 N N . ALA A 1 104 ? 9.237 1.256 -9.366 1.00 91.44 104 ALA A N 1
ATOM 846 C CA . ALA A 1 104 ? 8.706 1.024 -8.033 1.00 91.44 104 ALA A CA 1
ATOM 847 C C . ALA A 1 104 ? 9.831 0.926 -6.983 1.00 91.44 104 ALA A C 1
ATOM 849 O O . ALA A 1 104 ? 9.741 1.558 -5.929 1.00 91.44 104 ALA A O 1
ATOM 850 N N . GLY A 1 105 ? 10.952 0.267 -7.297 1.00 90.25 105 GLY A N 1
ATOM 851 C CA . GLY A 1 105 ? 12.141 0.268 -6.437 1.00 90.25 105 GLY A CA 1
ATOM 852 C C . GLY A 1 105 ? 12.712 1.669 -6.166 1.00 90.25 105 GLY A C 1
ATOM 853 O O . GLY A 1 105 ? 13.096 1.975 -5.033 1.00 90.25 105 GLY A O 1
ATOM 854 N N . PHE A 1 106 ? 12.700 2.571 -7.155 1.00 90.12 106 PHE A N 1
ATOM 855 C CA . PHE A 1 106 ? 13.079 3.980 -6.962 1.00 90.12 106 PHE A CA 1
ATOM 856 C C . PHE A 1 106 ? 12.100 4.749 -6.080 1.00 90.12 106 PHE A C 1
ATOM 858 O O . PHE A 1 106 ? 12.529 5.558 -5.252 1.00 90.12 106 PHE A O 1
ATOM 865 N N . VAL A 1 107 ? 10.798 4.500 -6.223 1.00 90.94 107 VAL A N 1
ATOM 866 C CA . VAL A 1 107 ? 9.777 5.119 -5.368 1.00 90.94 107 VAL A CA 1
ATOM 867 C C . VAL A 1 107 ? 9.993 4.710 -3.912 1.00 90.94 107 VAL A C 1
ATOM 869 O O . VAL A 1 107 ? 10.022 5.566 -3.026 1.00 90.94 107 VAL A O 1
ATOM 872 N N . ILE A 1 108 ? 10.277 3.431 -3.656 1.00 91.31 108 ILE A N 1
ATOM 873 C CA . ILE A 1 108 ? 10.622 2.962 -2.309 1.00 91.31 108 ILE A CA 1
ATOM 874 C C . ILE A 1 108 ? 11.940 3.571 -1.821 1.00 91.31 108 ILE A C 1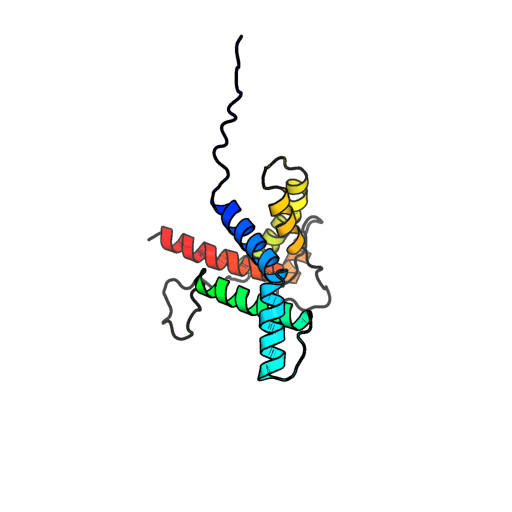
ATOM 876 O O . ILE A 1 108 ? 12.053 3.967 -0.658 1.00 91.31 108 ILE A O 1
ATOM 880 N N . GLN A 1 109 ? 12.940 3.722 -2.691 1.00 89.00 109 GLN A N 1
ATOM 881 C CA . GLN A 1 109 ? 14.199 4.389 -2.352 1.00 89.00 109 GLN A CA 1
ATOM 882 C C . GLN A 1 109 ? 13.991 5.871 -1.978 1.00 89.00 109 GLN A C 1
ATOM 884 O O . GLN A 1 109 ? 14.681 6.401 -1.092 1.00 89.00 109 GLN A O 1
ATOM 889 N N . ALA A 1 110 ? 13.011 6.540 -2.597 1.00 89.00 110 ALA A N 1
ATOM 890 C CA . ALA A 1 110 ? 12.685 7.944 -2.358 1.00 89.00 110 ALA A CA 1
ATOM 891 C C . ALA A 1 110 ? 12.264 8.228 -0.908 1.00 89.00 110 ALA A C 1
ATOM 893 O O . ALA A 1 110 ? 12.383 9.373 -0.464 1.00 89.00 110 ALA A O 1
ATOM 894 N N . GLN A 1 111 ? 11.916 7.206 -0.115 1.00 89.31 111 GLN A N 1
ATOM 895 C CA . GLN A 1 111 ? 11.696 7.341 1.328 1.00 89.31 111 GLN A CA 1
ATOM 896 C C . GLN A 1 111 ? 12.851 8.073 2.039 1.00 89.31 111 GLN A C 1
ATOM 898 O O . GLN A 1 111 ? 12.625 8.824 2.985 1.00 89.31 111 GLN A O 1
ATOM 903 N N . LYS A 1 112 ? 14.104 7.910 1.575 1.00 88.88 112 LYS A N 1
ATOM 904 C CA . LYS A 1 112 ? 15.278 8.604 2.142 1.00 88.88 112 LYS A CA 1
ATOM 905 C C . LYS A 1 112 ? 15.183 10.122 1.963 1.00 88.88 112 LYS A C 1
ATOM 907 O O . LYS A 1 112 ? 15.624 10.866 2.837 1.00 88.88 112 LYS A O 1
ATOM 912 N N . LYS A 1 113 ? 14.606 10.574 0.845 1.00 90.81 113 LYS A N 1
ATOM 913 C CA . LYS A 1 113 ? 14.339 11.990 0.557 1.00 90.81 113 LYS A CA 1
ATOM 914 C C . LYS A 1 113 ? 13.130 12.478 1.351 1.00 90.81 113 LYS A C 1
ATOM 916 O O . LYS A 1 113 ? 13.219 13.523 1.985 1.00 90.81 113 LYS A O 1
ATOM 921 N N . VAL A 1 114 ? 12.056 11.684 1.407 1.00 91.06 114 VAL A N 1
ATOM 922 C CA . VAL A 1 114 ? 10.848 12.005 2.190 1.00 91.06 114 VAL A CA 1
ATOM 923 C C . VAL A 1 114 ? 11.192 12.214 3.667 1.00 91.06 114 VAL A C 1
ATOM 925 O O . VAL A 1 114 ? 10.793 13.224 4.233 1.00 91.06 114 VAL A O 1
ATOM 928 N N . LYS A 1 115 ? 12.035 11.364 4.274 1.00 91.19 115 LYS A N 1
ATOM 929 C CA . LYS A 1 115 ? 12.502 11.532 5.669 1.00 91.19 115 LYS A CA 1
ATOM 930 C C . LYS A 1 115 ? 13.122 12.907 5.950 1.00 91.19 115 LYS A C 1
ATOM 932 O O . LYS A 1 115 ? 12.989 13.410 7.060 1.00 91.19 115 LYS A O 1
ATOM 937 N N . LYS A 1 116 ? 13.791 13.505 4.960 1.00 93.81 116 LYS A N 1
ATOM 938 C CA . LYS A 1 116 ? 14.451 14.818 5.064 1.00 93.81 116 LYS A CA 1
ATOM 939 C C . LYS A 1 116 ? 13.556 15.986 4.635 1.00 93.81 116 LYS A C 1
ATOM 941 O O . LYS A 1 116 ? 13.975 17.132 4.743 1.00 93.81 116 LYS A O 1
ATOM 946 N N . SER A 1 117 ? 12.357 15.706 4.129 1.00 94.06 117 SER A N 1
ATOM 947 C CA . SER A 1 117 ? 11.418 16.726 3.671 1.00 94.06 117 SER A CA 1
ATOM 948 C C . SER A 1 117 ? 10.858 17.542 4.842 1.00 94.06 117 SER A C 1
ATOM 950 O O . SER A 1 117 ? 10.786 17.062 5.977 1.00 94.06 117 SER A O 1
ATOM 952 N N . THR A 1 118 ? 10.438 18.771 4.551 1.00 94.31 118 THR A N 1
ATOM 953 C CA . THR A 1 118 ? 9.663 19.652 5.442 1.00 94.31 118 THR A CA 1
ATOM 954 C C . THR A 1 118 ? 8.180 19.701 5.061 1.00 94.31 118 THR A C 1
ATOM 956 O O . THR A 1 118 ? 7.419 20.460 5.653 1.00 94.31 118 THR A O 1
ATOM 959 N N . HIS A 1 119 ? 7.761 18.907 4.068 1.00 93.06 119 HIS A N 1
ATOM 960 C CA . HIS A 1 119 ? 6.378 18.873 3.602 1.00 93.06 119 HIS A CA 1
ATOM 961 C C . HIS A 1 119 ? 5.417 18.445 4.719 1.00 93.06 119 HIS A C 1
ATOM 963 O O . HIS A 1 119 ? 5.733 17.551 5.503 1.00 93.06 119 HIS A O 1
ATOM 969 N N . LYS A 1 120 ? 4.229 19.057 4.754 1.00 91.88 120 LYS A N 1
ATOM 970 C CA . LYS A 1 120 ? 3.201 18.789 5.770 1.00 91.88 120 LYS A CA 1
ATOM 971 C C . LYS A 1 120 ? 2.788 17.309 5.831 1.00 91.88 120 LYS A C 1
ATOM 973 O O . LYS A 1 120 ? 2.761 16.754 6.914 1.00 91.88 120 LYS A O 1
ATOM 978 N N . GLU A 1 121 ? 2.623 16.659 4.674 1.00 89.81 121 GLU A N 1
ATOM 979 C CA . GLU A 1 121 ? 2.191 15.247 4.560 1.00 89.81 121 GLU A CA 1
ATOM 980 C C . GLU A 1 121 ? 3.358 14.241 4.654 1.00 89.81 121 GLU A C 1
ATOM 982 O O . GLU A 1 121 ? 3.324 13.138 4.100 1.00 89.81 121 GLU A O 1
ATOM 987 N N . ARG A 1 122 ? 4.499 14.653 5.219 1.00 89.56 122 ARG A N 1
ATOM 988 C CA . ARG A 1 122 ? 5.705 13.815 5.236 1.00 89.56 122 ARG A CA 1
ATOM 989 C C . ARG A 1 122 ? 5.476 12.513 5.992 1.00 89.56 122 ARG A C 1
ATOM 991 O O . ARG A 1 122 ? 6.043 11.492 5.608 1.00 89.56 122 ARG A O 1
ATOM 998 N N . TYR A 1 123 ? 4.759 12.575 7.108 1.00 87.38 123 TYR A N 1
ATOM 999 C CA . TYR A 1 123 ? 4.623 11.445 8.018 1.00 87.38 123 TYR A CA 1
ATOM 1000 C C . TYR A 1 123 ? 3.762 10.343 7.395 1.00 87.38 123 TYR A C 1
ATOM 1002 O O . TYR A 1 123 ? 4.155 9.180 7.388 1.00 87.38 123 TYR A O 1
ATOM 1010 N N . GLU A 1 124 ? 2.664 10.745 6.773 1.00 87.50 124 GLU A N 1
ATOM 1011 C CA . GLU A 1 124 ? 1.686 9.925 6.072 1.00 87.50 124 GLU A CA 1
ATOM 1012 C C . GLU A 1 124 ? 2.339 9.245 4.867 1.00 87.50 124 GLU A C 1
ATOM 1014 O O . GLU A 1 124 ? 2.291 8.024 4.733 1.00 87.50 124 GLU A O 1
ATOM 1019 N N . LEU A 1 125 ? 3.054 10.018 4.037 1.00 87.56 125 LEU A N 1
ATOM 1020 C CA . LEU A 1 125 ? 3.811 9.471 2.908 1.00 87.56 125 LEU A CA 1
ATOM 1021 C C . LEU A 1 125 ? 4.877 8.475 3.371 1.00 87.56 125 LEU A C 1
ATOM 1023 O O . LEU A 1 125 ? 5.103 7.455 2.721 1.00 87.56 125 LEU A O 1
ATOM 1027 N N . LEU A 1 126 ? 5.542 8.752 4.495 1.00 89.56 126 LEU A N 1
ATOM 1028 C CA . LEU A 1 126 ? 6.537 7.842 5.048 1.00 89.56 126 LEU A CA 1
ATOM 1029 C C . LEU A 1 126 ? 5.903 6.544 5.557 1.00 89.56 126 LEU A C 1
ATOM 1031 O O . LEU A 1 126 ? 6.522 5.492 5.416 1.00 89.56 126 LEU A O 1
ATOM 1035 N N . LEU A 1 127 ? 4.712 6.614 6.154 1.00 86.62 127 LEU A N 1
ATOM 1036 C CA . LEU A 1 127 ? 3.979 5.445 6.629 1.00 86.62 127 LEU A CA 1
ATOM 1037 C C . LEU A 1 127 ? 3.604 4.537 5.454 1.00 86.62 127 LEU A C 1
ATOM 1039 O O . LEU A 1 127 ? 4.005 3.377 5.449 1.00 86.62 127 LEU A O 1
ATOM 1043 N N . CYS A 1 128 ? 2.977 5.093 4.413 1.00 86.69 128 CYS A N 1
ATOM 1044 C CA . CYS A 1 128 ? 2.631 4.336 3.209 1.00 86.69 128 CYS A CA 1
ATOM 1045 C C . CYS A 1 128 ? 3.871 3.706 2.560 1.00 86.69 128 CYS A C 1
ATOM 1047 O O . CYS A 1 128 ? 3.877 2.524 2.242 1.00 86.69 128 CYS A O 1
ATOM 1049 N N . LEU A 1 129 ? 4.966 4.462 2.411 1.00 88.56 129 LEU A N 1
ATOM 1050 C CA . LEU A 1 129 ? 6.196 3.931 1.816 1.00 88.56 129 LEU A CA 1
ATOM 1051 C C . LEU A 1 129 ? 6.845 2.825 2.655 1.00 88.56 129 LEU A C 1
ATOM 1053 O O . LEU A 1 129 ? 7.493 1.954 2.082 1.00 88.56 129 LEU A O 1
ATOM 1057 N N . LYS A 1 130 ? 6.713 2.856 3.987 1.00 87.56 130 LYS A N 1
ATOM 1058 C CA . LYS A 1 130 ? 7.244 1.806 4.870 1.00 87.56 130 LYS A CA 1
ATOM 1059 C C . LYS A 1 130 ? 6.475 0.500 4.730 1.00 87.56 130 LYS A C 1
ATOM 1061 O O . LYS A 1 130 ? 7.109 -0.548 4.726 1.00 87.56 130 LYS A O 1
ATOM 1066 N N . GLU A 1 131 ? 5.153 0.566 4.608 1.00 85.50 131 GLU A N 1
ATOM 1067 C CA . GLU A 1 131 ? 4.310 -0.624 4.433 1.00 85.50 131 GLU A CA 1
ATOM 1068 C C . GLU A 1 131 ? 4.638 -1.370 3.139 1.00 85.50 131 GLU A C 1
ATOM 1070 O O . GLU A 1 131 ? 4.571 -2.591 3.101 1.00 85.50 131 GLU A O 1
ATOM 1075 N N . LEU A 1 132 ? 5.088 -0.650 2.110 1.00 86.75 132 LEU A N 1
ATOM 1076 C CA . LEU A 1 132 ? 5.493 -1.224 0.828 1.00 86.75 132 LEU A CA 1
ATOM 1077 C C . LEU A 1 132 ? 6.888 -1.875 0.839 1.00 86.75 132 LEU A C 1
ATOM 1079 O O . LEU A 1 132 ? 7.297 -2.469 -0.165 1.00 86.75 132 LEU A O 1
ATOM 1083 N N . VAL A 1 133 ? 7.648 -1.756 1.934 1.00 85.25 133 VAL A N 1
ATOM 1084 C CA . VAL A 1 133 ? 8.951 -2.415 2.083 1.00 85.25 133 VAL A CA 1
ATOM 1085 C C . VAL A 1 133 ? 8.723 -3.831 2.598 1.00 85.25 133 VAL A C 1
ATOM 1087 O O . VAL A 1 133 ? 8.686 -4.076 3.802 1.00 85.25 133 VAL A O 1
ATOM 1090 N N . HIS A 1 134 ? 8.613 -4.778 1.673 1.00 77.69 134 HIS A N 1
ATOM 1091 C CA . HIS A 1 134 ? 8.605 -6.199 2.000 1.00 77.69 134 HIS A CA 1
ATOM 1092 C C . HIS A 1 134 ? 9.958 -6.831 1.670 1.00 77.69 134 HIS A C 1
ATOM 1094 O O . HIS A 1 134 ? 10.530 -6.512 0.623 1.00 77.69 134 HIS A O 1
ATOM 1100 N N . PRO A 1 135 ? 10.483 -7.717 2.538 1.00 68.94 135 PRO A N 1
ATOM 1101 C CA . PRO A 1 135 ? 11.697 -8.454 2.232 1.00 68.94 135 PRO A CA 1
ATOM 1102 C C . PRO A 1 135 ? 11.484 -9.280 0.962 1.00 68.94 135 PRO A C 1
ATOM 1104 O O . PRO A 1 135 ? 10.466 -9.957 0.804 1.00 68.94 135 PRO A O 1
ATOM 1107 N N . VAL A 1 136 ? 12.447 -9.199 0.047 1.00 74.31 136 VAL A N 1
ATOM 1108 C CA . VAL A 1 136 ? 12.475 -10.068 -1.126 1.00 74.31 136 VAL A CA 1
ATOM 1109 C C . VAL A 1 136 ? 13.001 -11.412 -0.668 1.00 74.31 136 VAL A C 1
ATOM 1111 O O . VAL A 1 136 ? 14.155 -11.516 -0.261 1.00 74.31 136 VAL A O 1
ATOM 1114 N N . ASP A 1 137 ? 12.146 -12.424 -0.728 1.00 73.69 137 ASP A N 1
ATOM 1115 C CA . ASP A 1 137 ? 12.571 -13.807 -0.577 1.00 73.69 137 ASP A CA 1
ATOM 1116 C C . ASP A 1 137 ? 13.333 -14.211 -1.855 1.00 73.69 137 ASP A C 1
ATOM 1118 O O . ASP A 1 137 ? 12.741 -14.189 -2.945 1.00 73.69 137 ASP A O 1
ATOM 1122 N N . PRO A 1 138 ? 14.649 -14.480 -1.783 1.00 65.56 138 PRO A N 1
ATOM 1123 C CA . PRO A 1 138 ? 15.433 -14.856 -2.953 1.00 65.56 138 PRO A CA 1
ATOM 1124 C C . PRO A 1 138 ? 14.996 -16.214 -3.514 1.00 65.56 138 PRO A C 1
ATOM 1126 O O . PRO A 1 138 ? 14.989 -16.359 -4.736 1.00 65.56 138 PRO A O 1
ATOM 1129 N N . ASP A 1 139 ? 14.541 -17.130 -2.655 1.00 67.00 139 ASP A N 1
ATOM 1130 C CA . ASP A 1 139 ? 14.206 -18.517 -2.992 1.00 67.00 139 ASP A CA 1
ATOM 1131 C C . ASP A 1 139 ? 12.776 -18.658 -3.532 1.00 67.00 139 ASP A C 1
ATOM 1133 O O . ASP A 1 139 ? 12.420 -19.666 -4.144 1.00 67.00 139 ASP A O 1
ATOM 1137 N N . LYS A 1 140 ? 11.947 -17.625 -3.351 1.00 71.75 140 LYS A N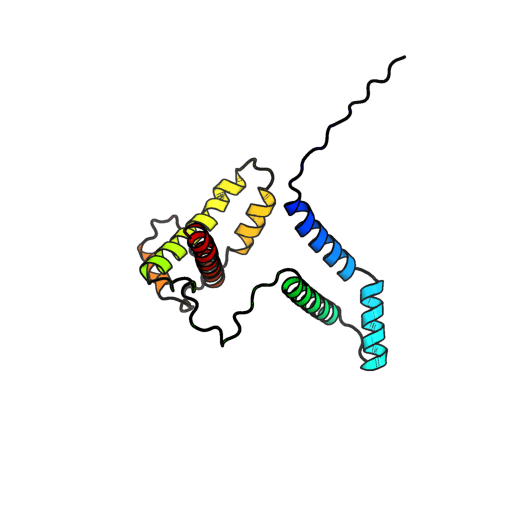 1
ATOM 1138 C CA . LYS A 1 140 ? 10.610 -17.565 -3.935 1.00 71.75 140 LYS A CA 1
ATOM 1139 C C . LYS A 1 140 ? 10.668 -17.165 -5.409 1.00 71.75 140 LYS A C 1
ATOM 1141 O O . LYS A 1 140 ? 11.136 -16.071 -5.761 1.00 71.75 140 LYS A O 1
ATOM 1146 N N . GLU A 1 141 ? 10.122 -18.034 -6.256 1.00 65.50 141 GLU A N 1
ATOM 1147 C CA . GLU A 1 141 ? 9.870 -17.743 -7.665 1.00 65.50 141 GLU A CA 1
ATOM 1148 C C . GLU A 1 141 ? 8.926 -16.539 -7.767 1.00 65.50 141 GLU A C 1
ATOM 1150 O O . GLU A 1 141 ? 7.875 -16.489 -7.121 1.00 65.50 141 GLU A O 1
ATOM 1155 N N . ALA A 1 142 ? 9.345 -15.519 -8.513 1.00 66.69 142 ALA A N 1
ATOM 1156 C CA . ALA A 1 142 ? 8.542 -14.318 -8.658 1.00 66.69 142 ALA A CA 1
ATOM 1157 C C . ALA A 1 142 ? 7.293 -14.597 -9.483 1.00 66.69 142 ALA A C 1
ATOM 1159 O O . ALA A 1 142 ? 7.338 -15.340 -10.460 1.00 66.69 142 ALA A O 1
ATOM 1160 N N . VAL A 1 143 ? 6.215 -13.877 -9.169 1.00 68.75 143 VAL A N 1
ATOM 1161 C CA . VAL A 1 143 ? 4.977 -13.882 -9.971 1.00 68.75 143 VAL A CA 1
ATOM 1162 C C . VAL A 1 143 ? 5.244 -13.551 -11.449 1.00 68.75 143 VAL A C 1
ATOM 1164 O O . VAL A 1 143 ? 4.499 -13.982 -12.325 1.00 68.75 143 VAL A O 1
ATOM 1167 N N . PHE A 1 144 ? 6.314 -12.805 -11.741 1.00 67.50 144 PHE A N 1
ATOM 1168 C CA . PHE A 1 144 ? 6.737 -12.496 -13.101 1.00 67.50 144 PHE A CA 1
ATOM 1169 C C . PHE A 1 144 ? 8.259 -12.614 -13.242 1.00 67.50 144 PHE A C 1
ATOM 1171 O O . PHE A 1 144 ? 9.003 -12.219 -12.339 1.00 67.50 144 PHE A O 1
ATOM 1178 N N . GLN A 1 145 ? 8.726 -13.065 -14.412 1.00 66.69 145 GLN A N 1
ATOM 1179 C CA . GLN A 1 145 ? 10.151 -13.250 -14.752 1.00 66.69 145 GLN A CA 1
ATOM 1180 C C . GLN A 1 145 ? 10.978 -11.943 -14.737 1.00 66.69 145 GLN A C 1
ATOM 1182 O O . GLN A 1 145 ? 12.173 -11.944 -15.013 1.00 66.69 145 GLN A O 1
ATOM 1187 N N . SER A 1 146 ? 10.367 -10.809 -14.381 1.00 62.50 146 SER A N 1
ATOM 1188 C CA . SER A 1 146 ? 11.015 -9.500 -14.268 1.00 62.50 146 SER A CA 1
ATOM 1189 C C . SER A 1 146 ? 11.934 -9.351 -13.055 1.00 62.50 146 SER A C 1
ATOM 1191 O O . SER A 1 146 ? 12.655 -8.358 -12.941 1.00 62.50 146 SER A O 1
ATOM 1193 N N . LYS A 1 147 ? 11.917 -10.308 -12.115 1.00 64.06 147 LYS A N 1
ATOM 1194 C CA . LYS A 1 147 ? 12.803 -10.301 -10.936 1.00 64.06 147 LYS A CA 1
ATOM 1195 C C . LYS A 1 147 ? 14.269 -10.234 -11.370 1.00 64.06 147 LYS A C 1
ATOM 1197 O O . LYS A 1 147 ? 14.974 -9.312 -10.959 1.00 64.06 147 LYS A O 1
ATOM 1202 N N . ASP A 1 148 ? 14.675 -11.118 -12.272 1.00 69.31 148 ASP A N 1
ATOM 1203 C CA . ASP A 1 148 ? 16.077 -11.305 -12.655 1.00 69.31 148 ASP A CA 1
ATOM 1204 C C . ASP A 1 148 ? 16.658 -10.080 -13.365 1.00 69.31 148 ASP A C 1
ATOM 1206 O O . ASP A 1 148 ? 17.790 -9.674 -13.099 1.00 69.31 148 ASP A O 1
ATOM 1210 N N . TRP A 1 149 ? 15.853 -9.410 -14.193 1.00 74.81 149 TRP A N 1
ATOM 1211 C CA . TRP A 1 149 ? 16.285 -8.212 -14.911 1.00 74.81 149 TRP A CA 1
ATOM 1212 C C . TRP A 1 149 ? 16.693 -7.073 -13.969 1.00 74.81 149 TRP A C 1
ATOM 1214 O O . TRP A 1 149 ? 17.686 -6.379 -14.207 1.00 74.81 149 TRP A O 1
ATOM 1224 N N . THR A 1 150 ? 15.959 -6.891 -12.865 1.00 70.31 150 THR A N 1
ATOM 1225 C CA . THR A 1 150 ? 16.280 -5.839 -11.890 1.00 70.31 150 THR A CA 1
ATOM 1226 C C . THR A 1 150 ? 17.563 -6.117 -11.118 1.00 70.31 150 THR A C 1
ATOM 1228 O O . THR A 1 150 ? 18.269 -5.171 -10.784 1.00 70.31 150 THR A O 1
ATOM 1231 N N . PHE A 1 151 ? 17.902 -7.388 -10.884 1.00 73.44 151 PHE A N 1
ATOM 1232 C CA . PHE A 1 151 ? 19.177 -7.774 -10.272 1.00 73.44 151 PHE A CA 1
ATOM 1233 C C . PHE A 1 151 ? 20.359 -7.532 -11.211 1.00 73.44 151 PHE A C 1
ATOM 1235 O O . PHE A 1 151 ? 21.411 -7.090 -10.763 1.00 73.44 151 PHE A O 1
ATOM 1242 N N . VAL A 1 152 ? 20.179 -7.756 -12.515 1.00 78.31 152 VAL A N 1
ATOM 1243 C CA . VAL A 1 152 ? 21.215 -7.482 -13.525 1.00 78.31 152 VAL A CA 1
ATOM 1244 C C . VAL A 1 152 ? 21.425 -5.978 -13.732 1.00 78.31 152 VAL A C 1
ATOM 1246 O O . VAL A 1 152 ? 22.545 -5.531 -13.975 1.00 78.31 152 VAL A O 1
ATOM 1249 N N . SER A 1 153 ? 20.354 -5.189 -13.643 1.00 73.38 153 SER A N 1
ATOM 1250 C CA . SER A 1 153 ? 20.387 -3.750 -13.934 1.00 73.38 153 SER A CA 1
ATOM 1251 C C . SER A 1 153 ? 20.720 -2.872 -12.725 1.00 73.38 153 SER A C 1
ATOM 1253 O O . SER A 1 153 ? 20.992 -1.679 -12.898 1.00 73.38 153 SER A O 1
ATOM 1255 N N . ASP A 1 154 ? 20.700 -3.422 -11.507 1.00 76.31 154 ASP A N 1
ATOM 1256 C CA . ASP A 1 154 ? 21.024 -2.662 -10.303 1.00 76.31 154 ASP A CA 1
ATOM 1257 C C . ASP A 1 154 ? 22.512 -2.278 -10.259 1.00 76.31 154 ASP A C 1
ATOM 1259 O O . ASP A 1 154 ? 23.418 -3.084 -10.457 1.00 76.31 154 ASP A O 1
ATOM 1263 N N . ARG A 1 155 ? 22.766 -1.002 -9.961 1.00 77.94 155 ARG A N 1
ATOM 1264 C CA . ARG A 1 155 ? 24.104 -0.425 -9.778 1.00 77.94 155 ARG A CA 1
ATOM 1265 C C . ARG A 1 155 ? 24.355 -0.062 -8.313 1.00 77.94 155 ARG A C 1
ATOM 1267 O O . ARG A 1 155 ? 24.922 0.994 -8.035 1.00 77.94 155 ARG A O 1
ATOM 1274 N N . LEU A 1 156 ? 23.938 -0.936 -7.391 1.00 67.88 156 LEU A N 1
ATOM 1275 C CA . LEU A 1 156 ? 24.097 -0.818 -5.931 1.00 67.88 156 LEU A CA 1
ATOM 1276 C C . LEU A 1 156 ? 23.224 0.266 -5.276 1.00 67.88 156 LEU A C 1
ATOM 1278 O O . LEU A 1 156 ? 23.585 0.832 -4.240 1.00 67.88 156 LEU A O 1
ATOM 1282 N N . GLY A 1 157 ? 22.080 0.589 -5.878 1.00 73.31 157 GLY A N 1
ATOM 1283 C CA . GLY A 1 157 ? 21.225 1.678 -5.406 1.00 73.31 157 GLY A CA 1
ATOM 1284 C C . GLY A 1 157 ? 19.744 1.340 -5.341 1.00 73.31 157 GLY A C 1
ATOM 1285 O O . GLY A 1 157 ? 19.022 1.982 -4.572 1.00 73.31 157 GLY A O 1
ATOM 1286 N N . LEU A 1 158 ? 19.284 0.366 -6.120 1.00 84.44 158 LEU A N 1
ATOM 1287 C CA . LEU A 1 158 ? 17.877 0.027 -6.225 1.00 84.44 158 LEU A CA 1
ATOM 1288 C C . LEU A 1 158 ? 17.398 -0.698 -4.964 1.00 84.44 158 LEU A C 1
ATOM 1290 O O . LEU A 1 158 ? 18.088 -1.543 -4.401 1.00 84.44 158 LEU A O 1
ATOM 1294 N N . VAL A 1 159 ? 16.189 -0.371 -4.507 1.00 86.69 159 VAL A N 1
ATOM 1295 C CA . VAL A 1 159 ? 15.512 -1.206 -3.512 1.00 86.69 159 VAL A CA 1
ATOM 1296 C C . VAL A 1 159 ? 14.741 -2.274 -4.271 1.00 86.69 159 VAL A C 1
ATOM 1298 O O . VAL A 1 159 ? 13.794 -1.949 -4.985 1.00 86.69 159 VAL A O 1
ATOM 1301 N N . HIS A 1 160 ? 15.138 -3.536 -4.123 1.00 85.44 160 HIS A N 1
ATOM 1302 C CA . HIS A 1 160 ? 14.356 -4.646 -4.656 1.00 85.44 160 HIS A CA 1
ATOM 1303 C C . HIS A 1 160 ? 13.042 -4.763 -3.884 1.00 85.44 160 HIS A C 1
ATOM 1305 O O . HIS A 1 160 ? 13.021 -4.690 -2.655 1.00 85.44 160 HIS A O 1
ATOM 1311 N N . ILE A 1 161 ? 11.947 -4.921 -4.620 1.00 86.81 161 ILE A N 1
ATOM 1312 C CA . ILE A 1 161 ? 10.596 -4.974 -4.065 1.00 86.81 161 ILE A CA 1
ATOM 1313 C C . ILE A 1 161 ? 10.028 -6.386 -4.171 1.00 86.81 161 ILE A C 1
ATOM 1315 O O . ILE A 1 161 ? 10.309 -7.107 -5.129 1.00 86.81 161 ILE A O 1
ATOM 1319 N N . GLY A 1 162 ? 9.216 -6.770 -3.186 1.00 85.44 162 GLY A N 1
ATOM 1320 C CA . GLY A 1 162 ? 8.461 -8.020 -3.225 1.00 85.44 162 GLY A CA 1
ATOM 1321 C C . GLY A 1 162 ? 7.306 -7.980 -4.230 1.00 85.44 162 GLY A C 1
ATOM 1322 O O . GLY A 1 162 ? 6.901 -6.913 -4.704 1.00 85.44 162 GLY A O 1
ATOM 1323 N N . ASP A 1 163 ? 6.736 -9.151 -4.518 1.00 85.88 163 ASP A N 1
ATOM 1324 C CA . ASP A 1 163 ? 5.657 -9.292 -5.502 1.00 85.88 163 ASP A CA 1
ATOM 1325 C C . ASP A 1 163 ? 4.404 -8.490 -5.136 1.00 85.88 163 ASP A C 1
ATOM 1327 O O . ASP A 1 163 ? 3.789 -7.906 -6.020 1.00 85.88 163 ASP A O 1
ATOM 1331 N N . THR A 1 164 ? 4.056 -8.383 -3.851 1.00 86.94 164 THR A N 1
ATOM 1332 C CA . THR A 1 164 ? 2.901 -7.590 -3.397 1.00 86.94 164 THR A CA 1
ATOM 1333 C C . THR A 1 164 ? 3.034 -6.122 -3.792 1.00 86.94 164 THR A C 1
ATOM 1335 O O . THR A 1 164 ? 2.132 -5.552 -4.404 1.00 86.94 164 THR A O 1
ATOM 1338 N N . THR A 1 165 ? 4.187 -5.517 -3.497 1.00 89.56 165 THR A N 1
ATOM 1339 C CA . THR A 1 165 ? 4.477 -4.127 -3.860 1.00 89.56 165 THR A CA 1
ATOM 1340 C C . THR A 1 165 ? 4.487 -3.970 -5.373 1.00 89.56 165 THR A C 1
ATOM 1342 O O . THR A 1 165 ? 3.879 -3.048 -5.898 1.00 89.56 165 THR A O 1
ATOM 1345 N N . TYR A 1 166 ? 5.120 -4.893 -6.093 1.00 89.12 166 TYR A N 1
ATOM 1346 C CA . TYR A 1 166 ? 5.118 -4.881 -7.551 1.00 89.12 166 TYR A CA 1
ATOM 1347 C C . TYR A 1 166 ? 3.698 -4.920 -8.144 1.00 89.12 166 TYR A C 1
ATOM 1349 O O . TYR A 1 166 ? 3.376 -4.100 -9.000 1.00 89.12 166 TYR A O 1
ATOM 1357 N N . MET A 1 167 ? 2.834 -5.815 -7.658 1.00 88.88 167 MET A N 1
ATOM 1358 C CA . MET A 1 167 ? 1.454 -5.940 -8.132 1.00 88.88 167 MET A CA 1
ATOM 1359 C C . MET A 1 167 ? 0.632 -4.680 -7.862 1.00 88.88 167 MET A C 1
ATOM 1361 O O . MET A 1 167 ? -0.171 -4.297 -8.708 1.00 88.88 167 MET A O 1
ATOM 1365 N N . LEU A 1 168 ? 0.863 -3.991 -6.738 1.00 90.25 168 LEU A N 1
ATOM 1366 C CA . LEU A 1 168 ? 0.238 -2.692 -6.485 1.00 90.25 168 LEU A CA 1
ATOM 1367 C C . LEU A 1 168 ? 0.583 -1.682 -7.588 1.00 90.25 168 LEU A C 1
ATOM 1369 O O . LEU A 1 168 ? -0.315 -1.032 -8.115 1.00 90.25 168 LEU A O 1
ATOM 1373 N N . PHE A 1 169 ? 1.860 -1.569 -7.965 1.00 91.75 169 PHE A N 1
ATOM 1374 C CA . PHE A 1 169 ? 2.274 -0.654 -9.032 1.00 91.75 169 PHE A CA 1
ATOM 1375 C C . PHE A 1 169 ? 1.698 -1.052 -10.393 1.00 91.75 169 PHE A C 1
ATOM 1377 O O . PHE A 1 169 ? 1.306 -0.169 -11.148 1.00 91.75 169 PHE A O 1
ATOM 1384 N N . VAL A 1 170 ? 1.581 -2.353 -10.689 1.00 89.94 170 VAL A N 1
ATOM 1385 C CA . VAL A 1 170 ? 0.891 -2.842 -11.899 1.00 89.94 170 VAL A CA 1
ATOM 1386 C C . VAL A 1 170 ? -0.566 -2.388 -11.915 1.00 89.94 170 VAL A C 1
ATOM 1388 O O . VAL A 1 170 ? -1.022 -1.836 -12.912 1.00 89.94 170 VAL A O 1
ATOM 1391 N N . VAL A 1 171 ? -1.296 -2.571 -10.812 1.00 89.62 171 VAL A N 1
ATOM 1392 C CA . VAL A 1 171 ? -2.695 -2.129 -10.718 1.00 89.62 171 VAL A CA 1
ATOM 1393 C C . VAL A 1 171 ? -2.804 -0.611 -10.858 1.00 89.62 171 VAL A C 1
ATOM 1395 O O . VAL A 1 171 ? -3.676 -0.135 -11.581 1.00 89.62 171 VAL A O 1
ATOM 1398 N N . MET A 1 172 ? -1.910 0.150 -10.221 1.00 90.00 172 MET A N 1
ATOM 1399 C CA . MET A 1 172 ? -1.877 1.608 -10.352 1.00 90.00 172 MET A CA 1
ATOM 1400 C C . MET A 1 172 ? -1.641 2.052 -11.797 1.00 90.00 172 MET A C 1
ATOM 1402 O O . MET A 1 172 ? -2.360 2.924 -12.272 1.00 90.00 172 MET A O 1
ATOM 1406 N N . GLU A 1 173 ? -0.674 1.455 -12.497 1.00 90.00 173 GLU A N 1
ATOM 1407 C CA . GLU A 1 173 ? -0.367 1.785 -13.894 1.00 90.00 173 GLU A CA 1
ATOM 1408 C C . GLU A 1 173 ? -1.561 1.498 -14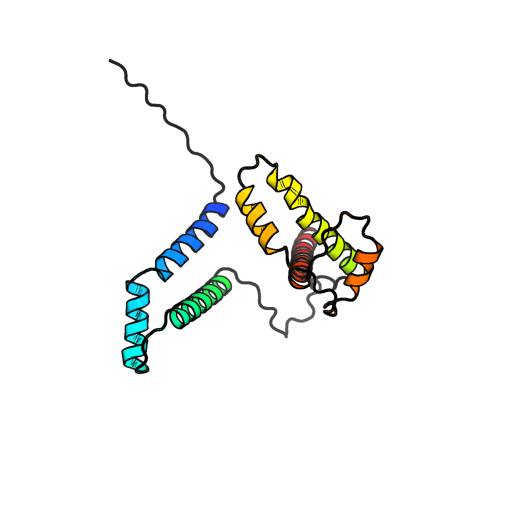.807 1.00 90.00 173 GLU A C 1
ATOM 1410 O O . GLU A 1 173 ? -1.968 2.354 -15.590 1.00 90.00 173 GLU A O 1
ATOM 1415 N N . LEU A 1 174 ? -2.184 0.326 -14.655 1.00 86.75 174 LEU A N 1
ATOM 1416 C CA . LEU A 1 174 ? -3.364 -0.039 -15.437 1.00 86.75 174 LEU A CA 1
ATOM 1417 C C . LEU A 1 174 ? -4.541 0.909 -15.174 1.00 86.75 174 LEU A C 1
ATOM 1419 O O . LEU A 1 174 ? -5.284 1.219 -16.102 1.00 86.75 174 LEU A O 1
ATOM 1423 N N . GLU A 1 175 ? -4.721 1.381 -13.939 1.00 84.81 175 GLU A N 1
ATOM 1424 C CA . GLU A 1 175 ? -5.803 2.308 -13.597 1.00 84.81 175 GLU A CA 1
ATOM 1425 C C . GLU A 1 175 ? -5.530 3.733 -14.100 1.00 84.81 175 GLU A C 1
ATOM 1427 O O . GLU A 1 175 ? -6.407 4.364 -14.691 1.00 84.81 175 GLU A O 1
ATOM 1432 N N . ILE A 1 176 ? -4.296 4.222 -13.950 1.00 85.56 176 ILE A N 1
ATOM 1433 C CA . ILE A 1 176 ? -3.864 5.510 -14.510 1.00 85.56 176 ILE A CA 1
ATOM 1434 C C . ILE A 1 176 ? -4.004 5.487 -16.036 1.00 85.56 176 ILE A C 1
ATOM 1436 O O . ILE A 1 176 ? -4.539 6.431 -16.618 1.00 85.56 176 ILE A O 1
ATOM 1440 N N . GLY A 1 177 ? -3.586 4.396 -16.683 1.00 81.06 177 GLY A N 1
ATOM 1441 C CA . GLY A 1 177 ? -3.678 4.213 -18.128 1.00 81.06 177 GLY A CA 1
ATOM 1442 C C . GLY A 1 177 ? -5.109 4.306 -18.659 1.00 81.06 177 GLY A C 1
ATOM 1443 O O . GLY A 1 177 ? -5.329 4.942 -19.692 1.00 81.06 177 GLY A O 1
ATOM 1444 N N . LYS A 1 178 ? -6.099 3.757 -17.938 1.00 79.19 178 LYS A N 1
ATOM 1445 C CA . LYS A 1 178 ? -7.525 3.918 -18.286 1.00 79.19 178 LYS A CA 1
ATOM 1446 C C . LYS A 1 178 ? -7.931 5.391 -18.277 1.00 79.19 178 LYS A C 1
ATOM 1448 O O . LYS A 1 178 ? -8.408 5.904 -19.285 1.00 79.19 178 LYS A O 1
ATOM 1453 N N . HIS A 1 179 ? -7.667 6.090 -17.173 1.00 77.25 179 HIS A N 1
ATOM 1454 C CA . HIS A 1 179 ? -8.057 7.492 -17.019 1.00 77.25 179 HIS A CA 1
ATOM 1455 C C . HIS A 1 179 ? -7.365 8.428 -18.016 1.00 77.25 179 HIS A C 1
ATOM 1457 O O . HIS A 1 179 ? -7.984 9.366 -18.513 1.00 77.25 179 HIS A O 1
ATOM 1463 N N . LEU A 1 180 ? -6.092 8.180 -18.334 1.00 78.31 180 LEU A N 1
ATOM 1464 C CA . LEU A 1 180 ? -5.365 8.958 -19.339 1.00 78.31 180 LEU A CA 1
ATOM 1465 C C . LEU A 1 180 ? -5.861 8.685 -20.764 1.00 78.31 180 LEU A C 1
ATOM 1467 O O . LEU A 1 180 ? -5.853 9.591 -21.595 1.00 78.31 180 LEU A O 1
ATOM 1471 N N . SER A 1 181 ? -6.313 7.464 -21.051 1.00 72.44 181 SER A N 1
ATOM 1472 C CA . SER A 1 181 ? -6.891 7.118 -22.356 1.00 72.44 181 SER A CA 1
ATOM 1473 C C . SER A 1 181 ? -8.253 7.783 -22.569 1.00 72.44 181 SER A C 1
ATOM 1475 O O . SER A 1 181 ? -8.548 8.230 -23.675 1.00 72.44 181 SER A O 1
ATOM 1477 N N . ASP A 1 182 ? -9.047 7.917 -21.506 1.00 62.06 182 ASP A N 1
ATOM 1478 C CA . ASP A 1 182 ? -10.343 8.600 -21.547 1.00 62.06 182 ASP A CA 1
ATOM 1479 C C . ASP A 1 182 ? -10.215 10.126 -21.721 1.00 62.06 182 ASP A C 1
ATOM 1481 O O . ASP A 1 182 ? -11.116 10.751 -22.271 1.00 62.06 182 ASP A O 1
ATOM 1485 N N . LEU A 1 183 ? -9.090 10.732 -21.315 1.00 58.75 183 LEU A N 1
ATOM 1486 C CA . LEU A 1 183 ? -8.805 12.165 -21.515 1.00 58.75 183 LEU A CA 1
ATOM 1487 C C . LEU A 1 183 ? -8.426 12.533 -22.960 1.00 58.75 183 LEU A C 1
ATOM 1489 O O . LEU A 1 183 ? -8.451 13.710 -23.311 1.00 58.75 183 LEU A O 1
ATOM 1493 N N . ASN A 1 184 ? -8.042 11.550 -23.778 1.00 52.62 184 ASN A N 1
ATOM 1494 C CA . ASN A 1 184 ? -7.626 11.754 -25.169 1.00 52.62 184 ASN A CA 1
ATOM 1495 C C . ASN A 1 184 ? -8.765 11.532 -26.186 1.00 52.62 184 ASN A C 1
ATOM 1497 O O . ASN A 1 184 ? -8.502 11.517 -27.391 1.00 52.62 184 ASN A O 1
ATOM 1501 N N . LYS A 1 185 ? -10.004 11.341 -25.715 1.00 48.94 185 LYS A N 1
ATOM 1502 C CA . LYS A 1 185 ? -11.227 11.274 -26.531 1.00 48.94 185 LYS A CA 1
ATOM 1503 C C . LYS A 1 185 ? -11.991 12.591 -26.464 1.00 48.94 185 LYS A C 1
ATOM 1505 O O . LYS A 1 185 ? -12.541 12.978 -27.518 1.00 48.94 185 LYS A O 1
#

Radius of gyration: 23.4 Å; chains: 1; bounding box: 53×70×55 Å

Foldseek 3Di:
DDDDDDDDDDDDDDPVVCVVVVVVVVLVCCLPDPVLQVVVQVVCCVPPVDGDDNVNSVVVSVVVVVVVCCVVVVPPPPPVPDDPDPLQQPDDDPVRLLVLQQVLQVLLLCLVVLVVDPDPCSVVSNVVSVVQQDDADPPDDAPDPSQVVNVVPDPPRGRRGHNVSSVVSVVVVSVVSSVVVVVVD

Sequence (185 aa):
MRLIGQTIAMTSVSHHHLHKERMWEAYYKLCSSDEFSSLWSTFLQVNVGLEADPVFLEYVMKSIMEENIKSMFQVKERSGNEEADANSPRALDYEEHNALRYTAGFVIQAQKKVKKSTHKERYELLLCLKELVHPVDPDKEAVFQSKDWTFVSDRLGLVHIGDTTYMLFVVMELEIGKHLSDLNK